Protein AF-A0A351Z6P6-F1 (afdb_monomer_lite)

Sequence (197 aa):
MKNNTDILNDRIKSFNNHVGPRVGDYLYIPQTDERIPQYTRFTHHWGDRIQTGGTQNHGGYYLDRNGFFSYSGGLDSGIATADLIDTGETRPGSLWFFDGNVAGAGRGVHFMADMRVYTVREGADLNGLWHITCPYHLVATKEEVGCGYWFTVTERGVSHIAFRTKEELLSWLKSKRLELAQDVTKGEFCSQHLMYA

pLDDT: mean 78.17, std 16.42, range [40.84, 96.44]

Secondary structure (DSSP, 8-state):
---HHHHHHHHHHHHHT--S--TT-EEE---S-TTS-SEEEEEEE-SSEEEEE-TTS-EEEEE-TTS-EEEEE-EEEEEEGGGEEEEEEEEEEEEEEEGGG---TT-EEEEEEEEEEEEEPTT---TT-TT---SEEEEEE---SSS--EEEEEETTTEEEEESSHHHHHHHHHHTTEEESS---TTS-EEEEEEE-

Structure (mmCIF, N/CA/C/O backbone):
data_AF-A0A351Z6P6-F1
#
_entry.id   AF-A0A351Z6P6-F1
#
loop_
_atom_site.group_PDB
_atom_site.id
_atom_site.type_symbol
_atom_site.label_atom_id
_atom_site.label_alt_id
_atom_site.label_comp_id
_atom_site.label_asym_id
_atom_site.label_entity_id
_atom_site.label_seq_id
_atom_site.pdbx_PDB_ins_code
_atom_site.Cartn_x
_atom_site.Cartn_y
_atom_site.Cartn_z
_atom_site.occupancy
_atom_site.B_iso_or_equiv
_atom_site.aut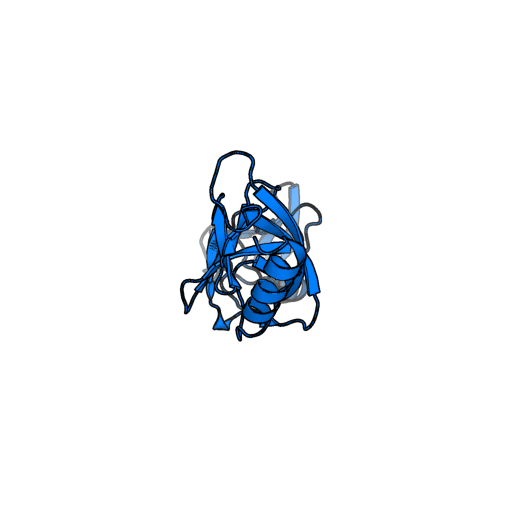h_seq_id
_atom_site.auth_comp_id
_atom_site.auth_asym_id
_atom_site.auth_atom_id
_atom_site.pdbx_PDB_model_num
ATOM 1 N N . MET A 1 1 ? 21.349 -0.626 -30.552 1.00 65.56 1 MET A N 1
ATOM 2 C CA . MET A 1 1 ? 20.911 -0.438 -29.151 1.00 65.56 1 MET A CA 1
ATOM 3 C C . MET A 1 1 ? 19.393 -0.379 -29.181 1.00 65.56 1 MET A C 1
ATOM 5 O O . MET A 1 1 ? 18.869 0.304 -30.053 1.00 65.56 1 MET A O 1
ATOM 9 N N . LYS A 1 2 ? 18.694 -1.169 -28.361 1.00 78.69 2 LYS A N 1
ATOM 10 C CA . LYS A 1 2 ? 17.223 -1.159 -28.344 1.00 78.69 2 LYS A CA 1
ATOM 11 C C . LYS A 1 2 ? 16.760 0.203 -27.808 1.00 78.69 2 LYS A C 1
ATOM 13 O O . LYS A 1 2 ? 17.383 0.706 -26.876 1.00 78.69 2 LYS A O 1
ATOM 18 N N . ASN A 1 3 ? 15.755 0.823 -28.427 1.00 92.38 3 ASN A N 1
ATOM 19 C CA . ASN A 1 3 ? 15.255 2.112 -27.944 1.00 92.38 3 ASN A CA 1
ATOM 20 C C . ASN A 1 3 ? 14.527 1.916 -26.593 1.00 92.38 3 ASN A C 1
ATOM 22 O O . ASN A 1 3 ? 14.095 0.806 -26.268 1.00 92.38 3 ASN A O 1
ATOM 26 N N . ASN A 1 4 ? 14.403 2.975 -25.788 1.00 94.12 4 ASN A N 1
ATOM 27 C CA . ASN A 1 4 ? 13.822 2.859 -24.444 1.00 94.12 4 ASN A CA 1
ATOM 28 C C . ASN A 1 4 ? 12.338 2.465 -24.466 1.00 94.12 4 ASN A C 1
ATOM 30 O O . ASN A 1 4 ? 11.897 1.737 -23.583 1.00 94.12 4 ASN A O 1
ATOM 34 N N . THR A 1 5 ? 11.582 2.875 -25.484 1.00 94.00 5 THR A N 1
ATOM 35 C CA . THR A 1 5 ? 10.169 2.499 -25.640 1.00 94.00 5 THR A CA 1
ATOM 36 C C . THR A 1 5 ? 10.005 0.990 -25.805 1.00 94.00 5 THR A C 1
ATOM 38 O O . THR A 1 5 ? 9.184 0.376 -25.130 1.00 94.00 5 THR A O 1
ATOM 41 N N . ASP A 1 6 ? 10.828 0.359 -26.638 1.00 94.81 6 ASP A N 1
ATOM 42 C CA . ASP A 1 6 ? 10.777 -1.083 -26.847 1.00 94.81 6 ASP A CA 1
ATOM 43 C C . ASP A 1 6 ? 11.268 -1.839 -25.602 1.00 94.81 6 ASP A C 1
ATOM 45 O O . ASP A 1 6 ? 10.770 -2.922 -25.301 1.00 94.81 6 ASP A O 1
ATOM 49 N N . ILE A 1 7 ? 12.248 -1.290 -24.871 1.00 94.38 7 ILE A N 1
ATOM 50 C CA . ILE A 1 7 ? 12.694 -1.846 -23.583 1.00 94.38 7 ILE A CA 1
ATOM 51 C C . ILE A 1 7 ? 11.545 -1.815 -22.569 1.00 94.38 7 ILE A C 1
ATOM 53 O O . ILE A 1 7 ? 11.302 -2.817 -21.895 1.00 94.38 7 ILE A O 1
ATOM 57 N N . LEU A 1 8 ? 10.832 -0.690 -22.468 1.00 94.44 8 LEU A N 1
ATOM 58 C CA . LEU A 1 8 ? 9.674 -0.553 -21.591 1.00 94.44 8 LEU A CA 1
ATOM 59 C C . LEU A 1 8 ? 8.586 -1.565 -21.963 1.00 94.44 8 LEU A C 1
ATOM 61 O O . LEU A 1 8 ? 8.115 -2.286 -21.088 1.00 94.44 8 LEU A O 1
ATOM 65 N N . ASN A 1 9 ? 8.222 -1.649 -23.245 1.00 94.44 9 ASN A N 1
ATOM 66 C CA . ASN A 1 9 ? 7.160 -2.534 -23.722 1.00 94.44 9 ASN A CA 1
ATOM 67 C C . ASN A 1 9 ? 7.437 -4.005 -23.384 1.00 94.44 9 ASN A C 1
ATOM 69 O O . ASN A 1 9 ? 6.559 -4.694 -22.864 1.00 94.44 9 ASN A O 1
ATOM 73 N N . ASP A 1 10 ? 8.664 -4.478 -23.616 1.00 94.56 10 ASP A N 1
ATOM 74 C CA . ASP A 1 10 ? 9.071 -5.839 -23.258 1.00 94.56 10 ASP A CA 1
ATOM 75 C C . ASP A 1 10 ? 8.950 -6.096 -21.751 1.00 94.56 10 ASP A C 1
ATOM 77 O O . ASP A 1 10 ? 8.398 -7.112 -21.318 1.00 94.56 10 ASP A O 1
ATOM 81 N N . ARG A 1 11 ? 9.475 -5.172 -20.938 1.00 95.12 11 ARG A N 1
ATOM 82 C CA . ARG A 1 11 ? 9.544 -5.344 -19.484 1.00 95.12 11 ARG A CA 1
ATOM 83 C C . ARG A 1 11 ? 8.175 -5.228 -18.832 1.00 95.12 11 ARG A C 1
ATOM 85 O O . ARG A 1 11 ? 7.891 -6.012 -17.937 1.00 95.12 11 ARG A O 1
ATOM 92 N N . ILE A 1 12 ? 7.315 -4.321 -19.298 1.00 94.44 12 ILE A N 1
ATOM 93 C CA . ILE A 1 12 ? 5.927 -4.201 -18.830 1.00 94.44 12 ILE A CA 1
ATOM 94 C C . ILE A 1 12 ? 5.111 -5.426 -19.224 1.00 94.44 12 ILE A C 1
ATOM 96 O O . ILE A 1 12 ? 4.337 -5.928 -18.413 1.00 94.44 12 ILE A O 1
ATOM 100 N N . LYS A 1 13 ? 5.316 -5.969 -20.429 1.00 94.81 13 LYS A N 1
ATOM 101 C CA . LYS A 1 13 ? 4.688 -7.234 -20.818 1.00 94.81 13 LYS A CA 1
ATOM 102 C C . LYS A 1 13 ? 5.089 -8.365 -19.869 1.00 94.81 13 LYS A C 1
ATOM 104 O O . LYS A 1 13 ? 4.226 -9.124 -19.445 1.00 94.81 13 LYS A O 1
ATOM 109 N N . SER A 1 14 ? 6.373 -8.460 -19.519 1.00 93.50 14 SER A N 1
ATOM 110 C CA . SER A 1 14 ? 6.847 -9.445 -18.539 1.00 93.50 14 SER A CA 1
ATOM 111 C C . SER A 1 14 ? 6.256 -9.187 -17.150 1.00 93.50 14 SER A C 1
ATOM 113 O O . SER A 1 14 ? 5.672 -10.091 -16.559 1.00 93.50 14 SER A O 1
ATOM 115 N N . PHE A 1 15 ? 6.296 -7.932 -16.689 1.00 92.62 15 PHE A N 1
ATOM 116 C CA . PHE A 1 15 ? 5.722 -7.498 -15.416 1.00 92.62 15 PHE A CA 1
ATOM 117 C C . PHE A 1 15 ? 4.255 -7.931 -15.287 1.00 92.62 15 PHE A C 1
ATOM 119 O O . PHE A 1 15 ? 3.866 -8.560 -14.302 1.00 92.62 15 PHE A O 1
ATOM 126 N N . ASN A 1 16 ? 3.453 -7.675 -16.322 1.00 92.12 16 ASN A N 1
ATOM 127 C CA . ASN A 1 16 ? 2.021 -7.961 -16.352 1.00 92.12 16 ASN A CA 1
ATOM 128 C C . ASN A 1 16 ? 1.666 -9.455 -16.346 1.00 92.12 16 ASN A C 1
ATOM 130 O O . ASN A 1 16 ? 0.544 -9.790 -15.982 1.00 92.12 16 ASN A O 1
ATOM 134 N N . ASN A 1 17 ? 2.603 -10.347 -16.678 1.00 92.62 17 ASN A N 1
ATOM 135 C CA . ASN A 1 17 ? 2.378 -11.795 -16.635 1.00 92.62 17 ASN A CA 1
ATOM 136 C C . ASN A 1 17 ? 2.512 -12.395 -15.225 1.00 92.62 17 ASN A C 1
ATOM 138 O O . ASN A 1 17 ? 2.162 -13.557 -15.020 1.00 92.62 17 ASN A O 1
ATOM 142 N N . HIS A 1 18 ? 3.033 -11.644 -14.252 1.00 89.31 18 HIS A N 1
ATOM 143 C CA . HIS A 1 18 ? 3.156 -12.127 -12.878 1.00 89.31 18 HIS A CA 1
ATOM 144 C C . HIS A 1 18 ? 1.800 -12.114 -12.155 1.00 89.31 18 HIS A C 1
ATOM 146 O O . HIS A 1 18 ? 1.116 -11.091 -12.079 1.00 89.31 18 HIS A O 1
ATOM 152 N N . VAL A 1 19 ? 1.441 -13.267 -11.591 1.00 91.88 19 VAL A N 1
ATOM 153 C CA . VAL A 1 19 ? 0.204 -13.484 -10.828 1.00 91.88 19 VAL A CA 1
ATOM 154 C C . VAL A 1 19 ? 0.383 -13.025 -9.379 1.00 91.88 19 VAL A C 1
ATOM 156 O O . VAL A 1 19 ? 1.469 -13.165 -8.821 1.00 91.88 19 VAL A O 1
ATOM 159 N N . GLY A 1 20 ? -0.692 -12.518 -8.767 1.00 93.94 20 GLY A N 1
ATOM 160 C CA . GLY A 1 20 ? -0.688 -12.048 -7.377 1.00 93.94 20 GLY A CA 1
ATOM 161 C C . GLY A 1 20 ? -0.001 -10.690 -7.205 1.00 93.94 20 GLY A C 1
ATOM 162 O O . GLY A 1 20 ? 0.470 -10.137 -8.197 1.00 93.94 20 GLY A O 1
ATOM 163 N N . PRO A 1 21 ? 0.045 -10.132 -5.984 1.00 95.31 21 PRO A N 1
ATOM 164 C CA . PRO A 1 21 ? 0.613 -8.811 -5.704 1.00 95.31 21 PRO A CA 1
ATOM 165 C C . PRO A 1 21 ? 2.108 -8.745 -6.041 1.00 95.31 21 PRO A C 1
ATOM 167 O O . PRO A 1 21 ? 2.838 -9.718 -5.869 1.00 95.31 21 PRO A O 1
ATOM 170 N N . ARG A 1 22 ? 2.595 -7.596 -6.525 1.00 94.81 22 ARG A N 1
ATOM 171 C CA . ARG A 1 22 ? 4.003 -7.424 -6.930 1.00 94.81 22 ARG A CA 1
ATOM 172 C C . ARG A 1 22 ? 4.581 -6.128 -6.396 1.00 94.81 22 ARG A C 1
ATOM 174 O O . ARG A 1 22 ? 3.871 -5.142 -6.225 1.00 94.81 22 ARG A O 1
ATOM 181 N N . VAL A 1 23 ? 5.903 -6.096 -6.251 1.00 94.88 23 VAL A N 1
ATOM 182 C CA . VAL A 1 23 ? 6.636 -4.847 -6.009 1.00 94.88 23 VAL A CA 1
ATOM 183 C C . VAL A 1 23 ? 6.260 -3.818 -7.081 1.00 94.88 23 VAL A C 1
ATOM 185 O O . VAL A 1 23 ? 6.271 -4.120 -8.273 1.00 94.88 23 VAL A O 1
ATOM 188 N N . GLY A 1 24 ? 5.917 -2.608 -6.644 1.00 92.31 24 GLY A N 1
ATOM 189 C CA . GLY A 1 24 ? 5.435 -1.523 -7.490 1.00 92.31 24 GLY A CA 1
ATOM 190 C C . GLY A 1 24 ? 3.912 -1.372 -7.535 1.00 92.31 24 GLY A C 1
ATOM 191 O O . GLY A 1 24 ? 3.468 -0.245 -7.773 1.00 92.31 24 GLY A O 1
ATOM 192 N N . ASP A 1 25 ? 3.128 -2.424 -7.261 1.00 95.06 25 ASP A N 1
ATOM 193 C CA . ASP A 1 25 ? 1.671 -2.304 -7.104 1.00 95.06 25 ASP A CA 1
ATOM 194 C C . ASP A 1 25 ? 1.329 -1.447 -5.863 1.00 95.06 25 ASP A C 1
ATOM 196 O O . ASP A 1 25 ? 2.158 -1.242 -4.968 1.00 95.06 25 ASP A O 1
ATOM 200 N N . TYR A 1 26 ? 0.124 -0.884 -5.840 1.00 92.81 26 TYR A N 1
ATOM 201 C CA . TYR A 1 26 ? -0.364 -0.035 -4.758 1.00 92.81 26 TYR A CA 1
ATOM 202 C C . TYR A 1 26 ? -1.114 -0.845 -3.707 1.00 92.81 26 TYR A C 1
ATOM 204 O O . TYR A 1 26 ? -1.850 -1.773 -4.031 1.00 92.81 26 TYR A O 1
ATOM 212 N N . LEU A 1 27 ? -1.005 -0.403 -2.460 1.00 90.19 27 LEU A N 1
ATOM 213 C CA . LEU A 1 27 ? -1.889 -0.786 -1.376 1.00 90.19 27 LEU A CA 1
ATOM 214 C C . LEU A 1 27 ? -2.753 0.412 -0.988 1.00 90.19 27 LEU A C 1
ATOM 216 O O . LEU A 1 27 ? -2.238 1.414 -0.489 1.00 90.19 27 LEU A O 1
ATOM 220 N N . TYR A 1 28 ? -4.056 0.289 -1.199 1.00 87.06 28 TYR A N 1
ATOM 221 C CA . TYR A 1 28 ? -5.072 1.148 -0.619 1.00 87.06 28 TYR A CA 1
ATOM 222 C C . TYR A 1 28 ? -5.377 0.690 0.804 1.00 87.06 28 TYR A C 1
ATOM 224 O O . TYR A 1 28 ? -5.873 -0.419 1.027 1.00 87.06 28 TYR A O 1
ATOM 232 N N . ILE A 1 29 ? -5.111 1.575 1.758 1.00 76.00 29 ILE A N 1
ATOM 233 C CA . ILE A 1 29 ? -5.488 1.391 3.155 1.00 76.00 29 ILE A CA 1
ATOM 234 C C . ILE A 1 29 ? -6.709 2.288 3.384 1.00 76.00 29 ILE A C 1
ATOM 236 O O . ILE A 1 29 ? -6.566 3.513 3.302 1.00 76.00 29 ILE A O 1
ATOM 240 N N . PRO A 1 30 ? -7.903 1.724 3.643 1.00 64.69 30 PRO A N 1
ATOM 241 C CA . PRO A 1 30 ? -9.081 2.515 3.972 1.00 64.69 30 PRO A CA 1
ATOM 242 C C . PRO A 1 30 ? -8.782 3.416 5.177 1.00 64.69 30 PRO A C 1
ATOM 244 O O . PRO A 1 30 ? -8.403 2.933 6.239 1.00 64.69 30 PRO A O 1
ATOM 247 N N . GLN A 1 31 ? -8.918 4.729 5.005 1.00 63.94 31 GLN A N 1
ATOM 248 C CA . GLN A 1 31 ? -8.619 5.717 6.044 1.00 63.94 31 GLN A CA 1
ATOM 249 C C . GLN A 1 31 ? -9.898 6.351 6.589 1.00 63.94 31 GLN A C 1
ATOM 251 O O . GLN A 1 31 ? -10.854 6.584 5.847 1.00 63.94 31 GLN A O 1
ATOM 256 N N . THR A 1 32 ? -9.857 6.713 7.873 1.00 48.69 32 THR A N 1
ATOM 257 C CA . THR A 1 32 ? -10.725 7.737 8.476 1.00 48.69 32 THR A CA 1
ATOM 258 C C . THR A 1 32 ? -9.972 9.042 8.786 1.00 48.69 32 THR A C 1
ATOM 260 O O . THR A 1 32 ? -10.605 9.985 9.246 1.00 48.69 32 THR A O 1
ATOM 263 N N . ASP A 1 33 ? -8.651 9.121 8.544 1.00 50.16 33 ASP A N 1
ATOM 264 C CA . ASP A 1 33 ? -7.821 10.327 8.725 1.00 50.16 33 ASP A CA 1
ATOM 265 C C . ASP A 1 33 ? -7.216 10.781 7.385 1.00 50.16 33 ASP A C 1
ATOM 267 O O . ASP A 1 33 ? -6.370 10.118 6.786 1.00 50.16 33 ASP A O 1
ATOM 271 N N . GLU A 1 34 ? -7.645 11.950 6.918 1.00 53.16 34 GLU A N 1
ATOM 272 C CA . GLU A 1 34 ? -7.317 12.517 5.602 1.00 53.16 34 GLU A CA 1
ATOM 273 C C . GLU A 1 34 ? -5.825 12.872 5.422 1.00 53.16 34 GLU A C 1
ATOM 275 O O . GLU A 1 34 ? -5.387 13.188 4.316 1.00 53.16 34 GLU A O 1
ATOM 280 N N . ARG A 1 35 ? -5.025 12.837 6.498 1.00 47.56 35 ARG A N 1
ATOM 281 C CA . ARG A 1 35 ? -3.601 13.228 6.493 1.00 47.56 35 ARG A CA 1
ATOM 282 C C . ARG A 1 35 ? -2.641 12.066 6.247 1.00 47.56 35 ARG A C 1
ATOM 284 O O . ARG A 1 35 ? -1.454 12.305 6.018 1.00 47.56 35 ARG A O 1
ATOM 291 N N . ILE A 1 36 ? -3.109 10.823 6.337 1.00 54.19 36 ILE A N 1
ATOM 292 C CA . ILE A 1 36 ? -2.293 9.633 6.079 1.00 54.19 36 ILE A CA 1
ATOM 293 C C . ILE A 1 36 ? -2.443 9.273 4.597 1.00 54.19 36 ILE A C 1
ATOM 295 O O . ILE A 1 36 ? -3.565 9.264 4.089 1.00 54.19 36 ILE A O 1
ATOM 299 N N . PRO A 1 37 ? -1.344 8.992 3.869 1.00 55.16 37 PRO A N 1
ATOM 300 C CA . PRO A 1 37 ? -1.432 8.679 2.454 1.00 55.16 37 PRO A CA 1
ATOM 301 C C . PRO A 1 37 ? -2.380 7.501 2.226 1.00 55.16 37 PRO A C 1
ATOM 303 O O . PRO A 1 37 ? -2.143 6.380 2.665 1.00 55.16 37 PRO A O 1
ATOM 306 N N . GLN A 1 38 ? -3.442 7.802 1.483 1.00 76.88 38 GLN A N 1
ATOM 307 C CA . GLN A 1 38 ? -4.515 6.903 1.069 1.00 76.88 38 GLN A CA 1
ATOM 308 C C . GLN A 1 38 ? -3.995 5.670 0.302 1.00 76.88 38 GLN A C 1
ATOM 310 O O . GLN A 1 38 ? -4.699 4.675 0.154 1.00 76.88 38 GLN A O 1
ATOM 315 N N . TYR A 1 39 ? -2.745 5.735 -0.165 1.00 82.94 39 TYR A N 1
ATOM 316 C CA . TYR A 1 39 ? -2.048 4.662 -0.847 1.00 82.94 39 TYR A CA 1
ATOM 317 C C . TYR A 1 39 ? -0.579 4.617 -0.429 1.00 82.94 39 TYR A C 1
ATOM 319 O O . TYR A 1 39 ? 0.104 5.642 -0.404 1.00 82.94 39 TYR A O 1
ATOM 327 N N . THR A 1 40 ? -0.073 3.414 -0.202 1.00 85.81 40 THR A N 1
ATOM 328 C CA . THR A 1 40 ? 1.363 3.109 -0.207 1.00 85.81 40 THR A CA 1
ATOM 329 C C . THR A 1 40 ? 1.660 2.169 -1.377 1.00 85.81 40 THR A C 1
ATOM 331 O O . THR A 1 40 ? 0.747 1.774 -2.105 1.00 85.81 40 THR A O 1
ATOM 334 N N . ARG A 1 41 ? 2.924 1.841 -1.628 1.00 90.00 41 ARG A N 1
ATOM 335 C CA . ARG A 1 41 ? 3.318 0.910 -2.693 1.00 90.00 41 ARG A CA 1
ATOM 336 C C . ARG A 1 41 ? 4.081 -0.262 -2.105 1.00 90.00 41 ARG A C 1
ATOM 338 O O . ARG A 1 41 ? 4.733 -0.129 -1.072 1.00 90.00 41 ARG A O 1
ATOM 345 N N . PHE A 1 42 ? 4.002 -1.408 -2.765 1.00 93.25 42 PHE A N 1
ATOM 346 C CA . PHE A 1 42 ? 4.774 -2.576 -2.373 1.00 93.25 42 PHE A CA 1
ATOM 347 C C . PHE A 1 42 ? 6.238 -2.408 -2.762 1.00 93.25 42 PHE A C 1
ATOM 349 O O . PHE A 1 42 ? 6.550 -2.126 -3.918 1.00 93.25 42 PHE A O 1
ATOM 356 N N . THR A 1 43 ? 7.136 -2.610 -1.808 1.00 93.06 43 THR A 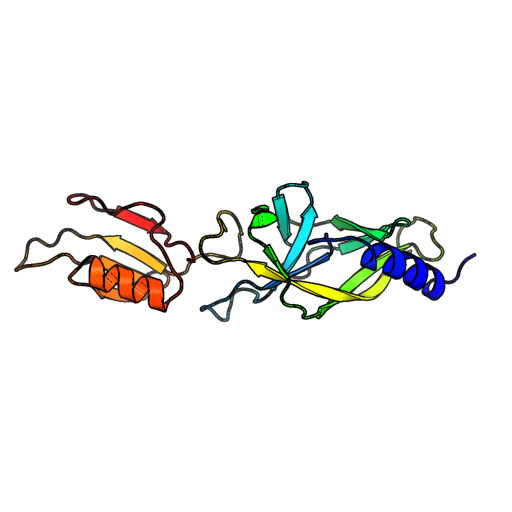N 1
ATOM 357 C CA . THR A 1 43 ? 8.572 -2.328 -1.925 1.00 93.06 43 THR A CA 1
ATOM 358 C C . THR A 1 43 ? 9.417 -3.595 -1.987 1.00 93.06 43 THR A C 1
ATOM 360 O O . THR A 1 43 ? 10.464 -3.600 -2.634 1.00 93.06 43 THR A O 1
ATOM 363 N N . HIS A 1 44 ? 8.962 -4.688 -1.373 1.00 93.44 44 HIS A N 1
ATOM 364 C CA . HIS A 1 44 ? 9.663 -5.969 -1.406 1.00 93.44 44 HIS A CA 1
ATOM 365 C C . HIS A 1 44 ? 8.704 -7.144 -1.204 1.00 93.44 44 HIS A C 1
ATOM 367 O O . HIS A 1 44 ? 7.808 -7.059 -0.372 1.00 93.44 44 HIS A O 1
ATOM 373 N N . HIS A 1 45 ? 8.907 -8.249 -1.922 1.00 94.50 45 HIS A N 1
ATOM 374 C CA . HIS A 1 45 ? 8.057 -9.440 -1.851 1.00 94.50 45 HIS A CA 1
ATOM 375 C C . HIS A 1 45 ? 8.841 -10.631 -1.283 1.00 94.50 45 HIS A C 1
ATOM 377 O O . HIS A 1 45 ? 9.749 -11.134 -1.937 1.00 94.50 45 HIS A O 1
ATOM 383 N N . TRP A 1 46 ? 8.462 -11.110 -0.095 1.00 92.94 46 TRP A N 1
ATOM 384 C CA . TRP A 1 46 ? 9.095 -12.240 0.607 1.00 92.94 46 TRP A CA 1
ATOM 385 C C . TRP A 1 46 ? 8.490 -13.604 0.254 1.00 92.94 46 TRP A C 1
ATOM 387 O O . TRP A 1 46 ? 9.067 -14.639 0.567 1.00 92.94 46 TRP A O 1
ATOM 397 N N . GLY A 1 47 ? 7.343 -13.615 -0.426 1.00 92.88 47 GLY A N 1
ATOM 398 C CA . GLY A 1 47 ? 6.631 -14.830 -0.826 1.00 92.88 47 GLY A CA 1
ATOM 399 C C . GLY A 1 47 ? 5.297 -14.909 -0.105 1.00 92.88 47 GLY A C 1
ATOM 400 O O . GLY A 1 47 ? 4.254 -14.696 -0.709 1.00 92.88 47 GLY A O 1
ATOM 401 N N . ASP A 1 48 ? 5.344 -15.144 1.200 1.00 93.69 48 ASP A N 1
ATOM 402 C CA . ASP A 1 48 ? 4.181 -15.158 2.088 1.00 93.69 48 ASP A CA 1
ATOM 403 C C . ASP A 1 48 ? 3.818 -13.760 2.606 1.00 93.69 48 ASP A C 1
ATOM 405 O O . ASP A 1 48 ? 2.650 -13.491 2.883 1.00 93.69 48 ASP A O 1
ATOM 409 N N . ARG A 1 49 ? 4.792 -12.847 2.676 1.00 93.06 49 ARG A N 1
ATOM 410 C CA . ARG A 1 49 ? 4.604 -11.444 3.062 1.00 93.06 49 ARG A CA 1
ATOM 411 C C . ARG A 1 49 ? 5.107 -10.483 1.991 1.00 93.06 49 ARG A C 1
ATOM 413 O O . ARG A 1 49 ? 6.016 -10.798 1.223 1.00 93.06 49 ARG A O 1
ATOM 420 N N . ILE A 1 50 ? 4.560 -9.275 1.972 1.00 93.94 50 ILE A N 1
ATOM 421 C CA . ILE A 1 50 ? 4.998 -8.196 1.087 1.00 93.94 50 ILE A CA 1
ATOM 422 C C . ILE A 1 50 ? 5.108 -6.889 1.870 1.00 93.94 50 ILE A C 1
ATOM 424 O O . ILE A 1 50 ? 4.187 -6.482 2.573 1.00 93.94 50 ILE A O 1
ATOM 428 N N . GLN A 1 51 ? 6.278 -6.263 1.801 1.00 92.00 51 GLN A N 1
ATOM 429 C CA . GLN A 1 51 ? 6.547 -4.982 2.440 1.00 92.00 51 GLN A CA 1
ATOM 430 C C . GLN A 1 51 ? 5.924 -3.855 1.648 1.00 92.00 51 GLN A C 1
ATOM 432 O O . GLN A 1 51 ? 5.929 -3.863 0.414 1.00 92.00 51 GLN A O 1
ATOM 437 N N . THR A 1 52 ? 5.437 -2.864 2.379 1.00 87.62 52 THR A N 1
ATOM 438 C CA . THR A 1 52 ? 5.085 -1.570 1.818 1.00 87.62 52 THR A CA 1
ATOM 439 C C . THR A 1 52 ? 6.178 -0.553 2.106 1.00 87.62 52 THR A C 1
ATOM 441 O O . THR A 1 52 ? 7.170 -0.823 2.788 1.00 87.62 52 THR A O 1
ATOM 444 N N . GLY A 1 53 ? 6.030 0.628 1.533 1.00 76.12 53 GLY A N 1
ATOM 445 C CA . GLY A 1 53 ? 6.905 1.759 1.783 1.00 76.12 53 GLY A CA 1
ATOM 446 C C . GLY 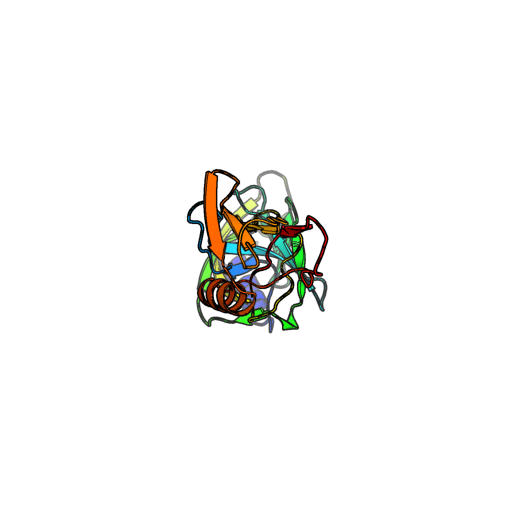A 1 53 ? 6.917 2.704 0.590 1.00 76.12 53 GLY A C 1
ATOM 447 O O . GLY A 1 53 ? 6.212 2.521 -0.404 1.00 76.12 53 GLY A O 1
ATOM 448 N N . GLY A 1 54 ? 7.728 3.752 0.683 1.00 64.31 54 GLY A N 1
ATOM 449 C CA . GLY A 1 54 ? 7.820 4.768 -0.372 1.00 64.31 54 GLY A CA 1
ATOM 450 C C . GLY A 1 54 ? 6.734 5.833 -0.331 1.00 64.31 54 GLY A C 1
ATOM 451 O O . GLY A 1 54 ? 6.515 6.552 -1.308 1.00 64.31 54 GLY A O 1
ATOM 452 N N . THR A 1 55 ? 6.092 5.986 0.817 1.00 57.62 55 THR A N 1
ATOM 453 C CA . THR A 1 55 ? 5.423 7.222 1.204 1.00 57.62 55 THR A CA 1
ATOM 454 C C . THR A 1 55 ? 6.442 8.376 1.189 1.00 57.62 55 THR A C 1
ATOM 456 O O . THR A 1 55 ? 7.559 8.248 1.681 1.00 57.62 55 THR A O 1
ATOM 459 N N . GLN A 1 56 ? 6.054 9.507 0.587 1.00 52.22 56 GLN A N 1
ATOM 460 C CA . GLN A 1 56 ? 6.833 10.757 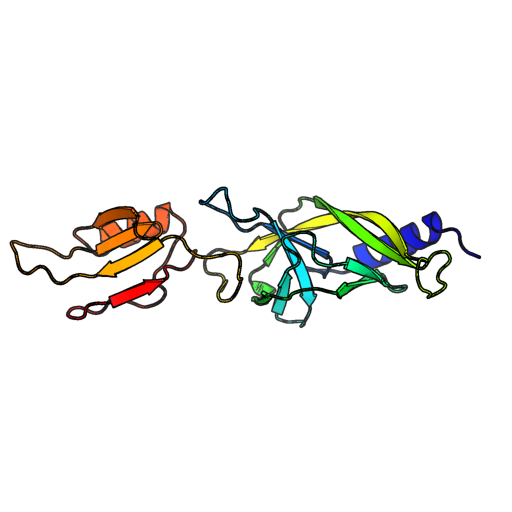0.450 1.00 52.22 56 GLN A CA 1
ATOM 461 C C . GLN A 1 56 ? 7.923 10.833 -0.643 1.00 52.22 56 GLN A C 1
ATOM 463 O O . GLN A 1 56 ? 8.923 11.512 -0.448 1.00 52.22 56 GLN A O 1
ATOM 468 N N . ASN A 1 57 ? 7.760 10.223 -1.825 1.00 54.75 57 ASN A N 1
ATOM 469 C CA . ASN A 1 57 ? 8.722 10.387 -2.944 1.00 54.75 57 ASN A CA 1
ATOM 470 C C . ASN A 1 57 ? 10.183 10.004 -2.595 1.00 54.75 57 ASN A C 1
ATOM 472 O O . ASN A 1 57 ? 11.112 10.326 -3.336 1.00 54.75 57 ASN A O 1
ATOM 476 N N . HIS A 1 58 ? 10.404 9.316 -1.474 1.00 61.69 58 HIS A N 1
ATOM 477 C CA . HIS A 1 58 ? 11.722 8.945 -0.974 1.00 61.69 58 HIS A CA 1
ATOM 478 C C . HIS A 1 58 ? 12.069 7.536 -1.434 1.00 61.69 58 HIS A C 1
ATOM 480 O O . HIS A 1 58 ? 12.121 6.593 -0.647 1.00 61.69 58 HIS A O 1
ATOM 486 N N . GLY A 1 59 ? 12.284 7.398 -2.738 1.00 77.00 59 GLY A N 1
ATOM 487 C CA . GLY A 1 59 ? 12.763 6.156 -3.314 1.00 77.00 59 GLY A CA 1
ATOM 488 C C . GLY A 1 59 ? 12.496 6.017 -4.801 1.00 77.00 59 GLY A C 1
ATOM 489 O O . GLY A 1 59 ? 11.843 6.852 -5.424 1.00 77.00 59 GLY A O 1
ATOM 490 N N . GLY A 1 60 ? 13.026 4.944 -5.377 1.00 88.44 60 GLY A N 1
ATOM 491 C CA . GLY A 1 60 ? 12.921 4.660 -6.802 1.00 88.44 60 GLY A CA 1
ATOM 492 C C . GLY A 1 60 ? 12.553 3.209 -7.062 1.00 88.44 60 GLY A C 1
ATOM 493 O O . GLY A 1 60 ? 13.063 2.303 -6.409 1.00 88.44 60 GLY A O 1
ATOM 494 N N . TYR A 1 61 ? 11.691 3.008 -8.052 1.00 93.69 61 TYR A N 1
ATOM 495 C CA . TYR A 1 61 ? 11.228 1.704 -8.511 1.00 93.69 61 TYR A CA 1
ATOM 496 C C . TYR 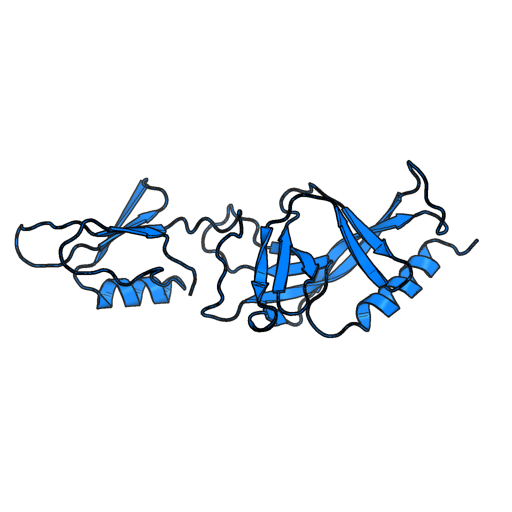A 1 61 ? 11.973 1.331 -9.793 1.00 93.69 61 TYR A C 1
ATOM 498 O O . TYR A 1 61 ? 11.580 1.740 -10.885 1.00 93.69 61 TYR A O 1
ATOM 506 N N . TYR A 1 62 ? 13.083 0.607 -9.650 1.00 95.12 62 TYR A N 1
ATOM 507 C CA . TYR A 1 62 ? 13.869 0.125 -10.780 1.00 95.12 62 TYR A CA 1
ATOM 508 C C . TYR A 1 62 ? 13.199 -1.106 -11.389 1.00 95.12 62 TYR A C 1
ATOM 510 O O . TYR A 1 62 ? 13.072 -2.127 -10.718 1.00 95.12 62 TYR A O 1
ATOM 518 N N . LEU A 1 63 ? 12.798 -1.021 -12.654 1.00 95.44 63 LEU A N 1
ATOM 519 C CA . LEU A 1 63 ? 12.278 -2.150 -13.421 1.00 95.44 63 LEU A CA 1
ATOM 520 C C . LEU A 1 63 ? 13.451 -2.871 -14.082 1.00 95.44 63 LEU A C 1
ATOM 522 O O . LEU A 1 63 ? 14.187 -2.252 -14.846 1.00 95.44 63 LEU A O 1
ATOM 526 N N . ASP A 1 64 ? 13.639 -4.160 -13.821 1.00 92.81 64 ASP A N 1
ATOM 527 C CA . ASP A 1 64 ? 14.731 -4.954 -14.379 1.00 92.81 64 ASP A CA 1
ATOM 528 C C . ASP A 1 64 ? 14.395 -5.546 -15.763 1.00 92.81 64 ASP A C 1
ATOM 530 O O . ASP A 1 64 ? 13.323 -5.334 -16.329 1.00 92.81 64 ASP A O 1
ATOM 534 N N . ARG A 1 65 ? 15.347 -6.282 -16.349 1.00 91.69 65 ARG A N 1
ATOM 535 C CA . ARG A 1 65 ? 15.192 -6.908 -17.676 1.00 91.69 65 ARG A CA 1
ATOM 536 C C . ARG A 1 65 ? 14.175 -8.055 -17.721 1.00 91.69 65 ARG A C 1
ATOM 538 O O . ARG A 1 65 ? 13.751 -8.423 -18.808 1.00 91.69 65 ARG A O 1
ATOM 545 N N . ASN A 1 66 ? 13.839 -8.625 -16.570 1.00 89.56 66 ASN A N 1
ATOM 546 C CA . ASN A 1 66 ? 12.934 -9.757 -16.419 1.00 89.56 66 ASN A CA 1
ATOM 547 C C . ASN A 1 66 ? 11.506 -9.307 -16.068 1.00 89.56 66 ASN A C 1
ATOM 549 O O . ASN A 1 66 ? 10.613 -10.144 -15.987 1.00 89.56 66 ASN A O 1
ATOM 553 N N . GLY A 1 67 ? 11.270 -8.004 -15.889 1.00 89.12 67 GLY A N 1
ATOM 554 C CA . GLY A 1 67 ? 9.968 -7.473 -15.491 1.00 89.12 67 GLY A CA 1
ATOM 555 C C . GLY A 1 67 ? 9.761 -7.412 -13.978 1.00 89.12 67 GLY A C 1
ATOM 556 O O . GLY A 1 67 ? 8.647 -7.142 -13.545 1.00 89.12 67 GLY A O 1
ATOM 557 N N . PHE A 1 68 ? 10.804 -7.632 -13.174 1.00 91.69 68 PHE A N 1
ATOM 558 C CA . PHE A 1 68 ? 10.736 -7.467 -11.725 1.00 91.69 68 PHE A CA 1
ATOM 559 C C . PHE A 1 68 ? 11.136 -6.059 -11.313 1.00 91.69 68 PHE A C 1
ATOM 561 O O . PHE A 1 68 ? 11.963 -5.403 -11.946 1.00 91.69 68 PHE A O 1
ATOM 568 N N . PHE A 1 69 ? 10.565 -5.612 -10.202 1.00 91.81 69 PHE A N 1
ATOM 569 C CA . PHE A 1 69 ? 10.915 -4.345 -9.592 1.00 91.81 69 PHE A CA 1
ATOM 570 C C . PHE A 1 69 ? 11.877 -4.539 -8.425 1.00 91.81 69 PHE A C 1
ATOM 572 O O . PHE A 1 69 ? 11.678 -5.404 -7.575 1.00 91.81 69 PHE A O 1
ATOM 579 N N . SER A 1 70 ? 12.875 -3.665 -8.354 1.00 90.94 70 SER A N 1
ATOM 580 C CA . SER A 1 70 ? 13.681 -3.433 -7.163 1.00 90.94 70 SER A CA 1
ATOM 581 C C . SER A 1 70 ? 13.390 -2.033 -6.651 1.00 90.94 70 SER A C 1
ATOM 583 O O . SER A 1 70 ? 13.496 -1.056 -7.395 1.00 90.94 70 SER A O 1
ATOM 585 N N . TYR A 1 71 ? 13.047 -1.925 -5.374 1.00 92.06 71 TYR A N 1
ATOM 586 C CA . TYR A 1 71 ? 12.839 -0.643 -4.722 1.00 92.06 71 TYR A CA 1
ATOM 587 C C . TYR A 1 71 ? 14.085 -0.221 -3.936 1.00 92.06 71 TYR A C 1
ATOM 589 O O . TYR A 1 71 ? 14.767 -1.045 -3.330 1.00 92.06 71 TYR A O 1
ATOM 597 N N . SER A 1 72 ? 14.388 1.073 -3.941 1.00 85.12 72 SER A N 1
ATOM 598 C CA . SER A 1 72 ? 15.416 1.676 -3.089 1.00 85.12 72 SER A CA 1
ATOM 599 C C . SER A 1 72 ? 14.784 2.792 -2.271 1.00 85.12 72 SER A C 1
ATOM 601 O O . SER A 1 72 ? 14.317 3.760 -2.861 1.00 85.12 72 SER A O 1
ATOM 603 N N . GLY A 1 73 ? 14.770 2.663 -0.944 1.00 84.50 73 GLY A N 1
ATOM 604 C CA . GLY A 1 73 ? 14.187 3.642 -0.024 1.00 84.50 73 GLY A CA 1
ATOM 605 C C . GLY A 1 73 ? 13.826 3.021 1.328 1.00 84.50 73 GLY A C 1
ATOM 606 O O . GLY A 1 73 ? 14.222 1.892 1.618 1.00 84.50 73 GLY A O 1
ATOM 607 N N . GLY A 1 74 ? 13.072 3.759 2.147 1.00 79.00 74 GLY A N 1
ATOM 608 C CA . GLY A 1 74 ? 12.574 3.273 3.441 1.00 79.00 74 GLY A CA 1
ATOM 609 C C . GLY A 1 74 ? 11.532 2.160 3.288 1.00 79.00 74 GLY A C 1
ATOM 610 O O . GLY A 1 74 ? 10.709 2.210 2.370 1.00 79.00 74 GLY A O 1
ATOM 611 N N . LEU A 1 75 ? 11.588 1.167 4.179 1.00 82.94 75 LEU A N 1
ATOM 612 C CA . LEU A 1 75 ? 10.733 -0.021 4.169 1.00 82.94 75 LEU A CA 1
ATOM 613 C C . LEU A 1 75 ? 9.875 -0.071 5.436 1.00 82.94 75 LEU A C 1
ATOM 615 O O . LEU A 1 75 ? 10.399 0.089 6.539 1.00 82.94 75 LEU A O 1
ATOM 619 N N . ASP A 1 76 ? 8.585 -0.350 5.266 1.00 81.69 76 ASP A N 1
ATOM 620 C CA . ASP A 1 76 ? 7.681 -0.701 6.358 1.00 81.69 76 ASP A CA 1
ATOM 621 C C . ASP A 1 76 ? 7.712 -2.216 6.630 1.00 81.69 76 ASP A C 1
ATOM 623 O O . ASP A 1 76 ? 8.386 -3.002 5.947 1.00 81.69 76 ASP A O 1
ATOM 627 N N . SER A 1 77 ? 6.945 -2.644 7.633 1.00 81.94 77 SER A N 1
ATOM 628 C CA . SER A 1 77 ? 6.708 -4.065 7.896 1.00 81.94 77 SER A CA 1
ATOM 629 C C . SER A 1 77 ? 5.940 -4.739 6.751 1.00 81.94 77 SER A C 1
ATOM 631 O O . SER A 1 77 ? 5.215 -4.102 5.988 1.00 81.94 77 SER A O 1
ATOM 633 N N . GLY A 1 78 ? 6.130 -6.052 6.607 1.00 84.94 78 GLY A N 1
ATOM 634 C CA . GLY A 1 78 ? 5.438 -6.843 5.589 1.00 84.94 78 GLY A CA 1
ATOM 635 C C . GLY A 1 78 ? 4.027 -7.230 6.009 1.00 84.94 78 GLY A C 1
ATOM 636 O O . GLY A 1 78 ? 3.850 -7.696 7.129 1.00 84.94 78 GLY A O 1
ATOM 637 N N . ILE A 1 79 ? 3.061 -7.134 5.100 1.00 88.31 79 ILE A N 1
ATOM 638 C CA . ILE A 1 79 ? 1.685 -7.632 5.257 1.00 88.31 79 ILE A CA 1
ATOM 639 C C . ILE A 1 79 ? 1.613 -9.041 4.668 1.00 88.31 79 ILE A C 1
ATOM 641 O O . ILE A 1 79 ? 2.309 -9.330 3.692 1.00 88.31 79 ILE A O 1
ATOM 645 N N . ALA A 1 80 ? 0.796 -9.928 5.234 1.00 91.62 80 ALA A N 1
ATOM 646 C CA . ALA A 1 80 ? 0.585 -11.248 4.650 1.00 91.62 80 ALA A CA 1
ATOM 647 C C . ALA A 1 80 ? -0.071 -11.129 3.264 1.00 91.62 80 ALA A C 1
ATOM 649 O O . ALA A 1 80 ? -1.093 -10.473 3.089 1.00 91.62 80 ALA A O 1
ATOM 650 N N . THR A 1 81 ? 0.499 -11.794 2.263 1.00 94.81 81 THR A N 1
ATOM 651 C CA . THR A 1 81 ? -0.033 -11.797 0.889 1.00 94.81 81 THR A CA 1
ATOM 652 C C . THR A 1 81 ? -1.423 -12.426 0.804 1.00 94.81 81 THR A C 1
ATOM 654 O O . THR A 1 81 ? -2.230 -12.002 -0.016 1.00 94.81 81 THR A O 1
ATOM 657 N N . ALA A 1 82 ? -1.726 -13.381 1.688 1.00 94.44 82 ALA A N 1
ATOM 658 C CA . ALA A 1 82 ? -3.045 -13.997 1.819 1.00 94.44 82 ALA A CA 1
ATOM 659 C C . ALA A 1 82 ? -4.135 -13.021 2.300 1.00 94.44 82 ALA A C 1
ATOM 661 O O . ALA A 1 82 ? -5.319 -13.287 2.108 1.00 94.44 82 ALA A O 1
ATOM 662 N N . ASP A 1 83 ? -3.743 -11.895 2.901 1.00 90.25 83 ASP A N 1
ATOM 663 C CA . ASP A 1 83 ? -4.669 -10.862 3.358 1.00 90.25 83 ASP A CA 1
ATOM 664 C C . ASP A 1 83 ? -4.941 -9.804 2.277 1.00 90.25 83 ASP A C 1
ATOM 666 O O . ASP A 1 83 ? -5.765 -8.915 2.487 1.00 90.25 83 ASP A O 1
ATOM 670 N N . LEU A 1 84 ? -4.272 -9.883 1.121 1.00 93.62 84 LEU A N 1
ATOM 671 C CA . LEU A 1 84 ? -4.412 -8.916 0.038 1.00 93.62 84 LEU A CA 1
ATOM 672 C C . LEU A 1 84 ? -5.537 -9.288 -0.927 1.00 93.62 84 LEU A C 1
ATOM 674 O O . LEU A 1 84 ? -5.627 -10.412 -1.418 1.00 93.62 84 LEU A O 1
ATOM 678 N N . ILE A 1 85 ? -6.353 -8.292 -1.256 1.00 94.38 85 ILE A N 1
ATOM 679 C CA . ILE A 1 85 ? -7.468 -8.388 -2.194 1.00 94.38 85 ILE A CA 1
ATOM 680 C C . ILE A 1 85 ? -7.178 -7.455 -3.368 1.00 94.38 85 ILE A C 1
ATOM 682 O O . ILE A 1 85 ? -7.041 -6.248 -3.177 1.00 94.38 85 ILE A O 1
ATOM 686 N N . ASP A 1 86 ? -7.088 -8.006 -4.578 1.00 95.88 86 ASP A N 1
ATOM 687 C CA . ASP A 1 86 ? -7.013 -7.212 -5.810 1.00 95.88 86 ASP A CA 1
ATOM 688 C C . ASP A 1 86 ? -8.348 -6.480 -6.012 1.00 95.88 86 ASP A C 1
ATOM 690 O O . ASP A 1 86 ? -9.410 -7.109 -6.015 1.00 95.88 86 ASP A O 1
ATOM 694 N N . THR A 1 87 ? -8.314 -5.153 -6.144 1.00 94.62 87 THR A N 1
ATOM 695 C CA . THR A 1 87 ? -9.535 -4.355 -6.325 1.00 94.62 87 THR A CA 1
ATOM 696 C C . THR A 1 87 ? -10.001 -4.320 -7.781 1.00 94.62 87 THR A C 1
ATOM 698 O O . THR A 1 87 ? -11.105 -3.855 -8.058 1.00 94.62 87 THR A O 1
ATOM 701 N N . GLY A 1 88 ? -9.172 -4.788 -8.721 1.00 95.50 88 GLY A N 1
ATOM 702 C CA . GLY A 1 88 ? -9.379 -4.638 -10.161 1.00 95.50 88 GLY A CA 1
ATOM 703 C C . GLY A 1 88 ? -9.065 -3.234 -10.689 1.00 95.50 88 GLY A C 1
ATOM 704 O O . GLY A 1 88 ? -9.132 -3.009 -11.898 1.00 95.50 88 GLY A O 1
ATOM 705 N N . GLU A 1 89 ? -8.708 -2.289 -9.816 1.00 95.56 89 GLU A N 1
ATOM 706 C CA . GLU A 1 89 ? -8.323 -0.935 -10.202 1.00 95.56 89 GLU A CA 1
ATOM 707 C C . GLU A 1 89 ? -6.825 -0.844 -10.508 1.00 95.56 89 GLU A C 1
ATOM 709 O O . GLU A 1 89 ? -5.998 -1.620 -10.016 1.00 95.56 89 GLU A O 1
ATOM 714 N N . THR A 1 90 ? -6.453 0.166 -11.291 1.00 95.69 90 THR A N 1
ATOM 715 C CA . THR A 1 90 ? -5.055 0.514 -11.537 1.00 95.69 90 THR A CA 1
ATOM 716 C C . THR A 1 90 ? -4.795 1.990 -11.275 1.00 95.69 90 THR A C 1
ATOM 718 O O . THR A 1 90 ? -5.683 2.840 -11.365 1.00 95.69 90 THR A O 1
ATOM 721 N N . ARG A 1 91 ? -3.546 2.310 -10.930 1.00 93.56 91 ARG A N 1
ATOM 722 C CA . ARG A 1 91 ? -3.056 3.681 -10.765 1.00 93.56 91 ARG A CA 1
ATOM 723 C C . ARG A 1 91 ? -1.701 3.847 -11.451 1.00 93.56 91 ARG A C 1
ATOM 725 O O . ARG A 1 91 ? -0.865 2.947 -11.342 1.00 93.56 91 ARG A O 1
ATOM 732 N N . PRO A 1 92 ? -1.427 4.997 -12.091 1.00 94.62 92 PRO A N 1
ATOM 733 C CA . PRO A 1 92 ? -0.113 5.264 -12.661 1.00 94.62 92 PRO A CA 1
ATOM 734 C C . PRO A 1 92 ? 0.967 5.286 -11.574 1.00 94.62 92 PRO A C 1
ATOM 736 O O . PRO A 1 92 ? 0.925 6.112 -10.662 1.00 94.62 92 PRO A O 1
ATOM 739 N N . GLY A 1 93 ? 1.960 4.408 -11.691 1.00 91.69 93 GLY A N 1
ATOM 740 C CA . GLY A 1 93 ? 3.139 4.368 -10.834 1.00 91.69 93 GLY A CA 1
ATOM 741 C C . GLY A 1 93 ? 4.403 4.725 -11.605 1.00 91.69 93 GLY A C 1
ATOM 742 O O . GLY A 1 93 ? 4.649 4.205 -12.694 1.00 91.69 93 GLY A O 1
ATOM 743 N N . SER A 1 94 ? 5.231 5.591 -11.017 1.00 92.19 94 SER A N 1
ATOM 744 C CA . SER A 1 94 ? 6.544 5.910 -11.580 1.00 92.19 94 SER A CA 1
ATOM 745 C C . SER A 1 94 ? 7.488 4.717 -11.449 1.00 92.19 94 SER A C 1
ATOM 747 O O . SER A 1 94 ? 7.523 4.049 -10.407 1.00 92.19 94 SER A O 1
ATOM 749 N N . LEU A 1 95 ? 8.250 4.473 -12.509 1.00 93.38 95 LEU A N 1
ATOM 750 C CA . LEU A 1 95 ? 9.303 3.473 -12.603 1.00 93.38 95 LEU A CA 1
ATOM 751 C C . LEU A 1 95 ? 10.483 4.039 -13.382 1.00 93.38 95 LEU A C 1
ATOM 753 O O . LEU A 1 95 ? 10.337 5.013 -14.123 1.00 93.38 95 LEU A O 1
ATOM 757 N N . TRP A 1 96 ? 11.646 3.412 -13.254 1.00 95.06 96 TRP A N 1
ATOM 758 C CA . TRP A 1 96 ? 12.800 3.774 -14.064 1.00 95.06 96 TRP A CA 1
ATOM 759 C C . TRP A 1 96 ? 13.647 2.565 -14.450 1.00 95.06 96 TRP A C 1
ATOM 761 O O . TRP A 1 96 ? 13.611 1.519 -13.805 1.00 95.06 96 TRP A O 1
ATOM 771 N N . PHE A 1 97 ? 14.425 2.714 -15.515 1.00 96.06 97 PHE A N 1
ATOM 772 C CA . PHE A 1 97 ? 15.483 1.780 -15.891 1.00 96.06 97 PHE A CA 1
ATOM 773 C C . PHE A 1 97 ? 16.628 2.520 -16.585 1.00 96.06 97 PHE A C 1
ATOM 775 O O . PHE A 1 97 ? 16.545 3.717 -16.844 1.00 96.06 97 PHE A O 1
ATOM 782 N N . PHE A 1 98 ? 17.723 1.818 -16.870 1.00 95.94 98 PHE A N 1
ATOM 783 C CA . PHE A 1 98 ? 18.879 2.414 -17.531 1.00 95.94 98 PHE A CA 1
ATOM 784 C C . PHE A 1 98 ? 18.672 2.615 -19.036 1.00 95.94 98 PHE A C 1
ATOM 786 O O . PHE A 1 98 ? 18.338 1.666 -19.748 1.00 95.94 98 PHE A O 1
ATOM 793 N N . ASP A 1 99 ? 18.973 3.819 -19.518 1.00 94.94 99 ASP A N 1
ATOM 794 C CA . ASP A 1 99 ? 18.974 4.203 -20.928 1.00 94.94 99 ASP A CA 1
ATOM 795 C C . ASP A 1 99 ? 19.745 3.187 -21.780 1.00 94.94 99 ASP A C 1
ATOM 797 O O . ASP A 1 99 ? 20.925 2.898 -21.529 1.00 94.94 99 ASP A O 1
ATOM 801 N N . GLY A 1 100 ? 19.060 2.615 -22.771 1.00 91.62 100 GLY A N 1
ATOM 802 C CA . GLY A 1 100 ? 19.621 1.619 -23.680 1.00 91.62 100 GLY A CA 1
ATOM 803 C C . GLY A 1 100 ? 20.095 0.328 -23.000 1.00 91.62 100 GLY A C 1
ATOM 804 O O . GLY A 1 100 ? 20.929 -0.374 -23.570 1.00 91.62 100 GLY A O 1
ATOM 805 N N . ASN A 1 101 ? 19.599 0.009 -21.795 1.00 90.31 101 ASN A N 1
ATOM 806 C CA . ASN A 1 101 ? 20.074 -1.078 -20.924 1.00 90.31 101 ASN A CA 1
ATOM 807 C C . ASN A 1 101 ? 21.535 -0.937 -20.456 1.00 90.31 101 ASN A C 1
ATOM 809 O O . ASN A 1 101 ? 22.153 -1.933 -20.076 1.00 90.31 101 ASN A O 1
ATOM 813 N N . VAL A 1 102 ? 22.098 0.274 -20.457 1.00 91.81 102 VAL A N 1
ATOM 814 C CA . VAL A 1 102 ? 23.490 0.514 -20.046 1.00 91.81 102 VAL A CA 1
ATOM 815 C C . VAL A 1 102 ? 23.529 1.174 -18.673 1.00 91.81 102 VAL A C 1
ATOM 817 O O . VAL A 1 102 ? 23.175 2.346 -18.539 1.00 91.81 102 VAL A O 1
ATOM 820 N N . ALA A 1 103 ? 23.990 0.433 -17.662 1.00 92.38 103 ALA A N 1
ATOM 821 C CA . ALA A 1 103 ? 24.152 0.943 -16.304 1.00 92.38 103 ALA A CA 1
ATOM 822 C C . ALA A 1 103 ? 25.146 2.116 -16.245 1.00 92.38 103 ALA A C 1
ATOM 824 O O . ALA A 1 103 ? 26.198 2.086 -16.882 1.00 92.38 103 ALA A O 1
ATOM 825 N N . GLY A 1 104 ? 24.818 3.146 -15.465 1.00 92.62 104 GLY A N 1
ATOM 826 C CA . GLY A 1 104 ? 25.691 4.297 -15.249 1.00 92.62 104 GLY A CA 1
ATOM 827 C C . GLY A 1 104 ? 24.982 5.460 -14.560 1.00 92.62 104 GLY A C 1
ATOM 828 O O . GLY A 1 104 ? 23.759 5.597 -14.639 1.00 92.62 104 GLY A O 1
ATOM 829 N N . ALA A 1 105 ? 25.758 6.305 -13.882 1.00 90.50 105 ALA A N 1
ATOM 830 C CA . ALA A 1 105 ? 25.241 7.515 -13.253 1.00 90.50 105 ALA A CA 1
ATOM 831 C C . ALA A 1 105 ? 24.589 8.435 -14.301 1.00 90.50 105 ALA A C 1
ATOM 833 O O . ALA A 1 105 ? 25.107 8.593 -15.405 1.00 90.50 105 ALA A O 1
ATOM 834 N N . GLY A 1 106 ? 23.433 9.013 -13.967 1.00 91.38 106 GLY A N 1
ATOM 835 C CA . GLY A 1 106 ? 22.692 9.908 -14.865 1.00 91.38 106 GLY A CA 1
ATOM 836 C C . GLY A 1 106 ? 22.011 9.225 -16.057 1.00 91.38 106 GLY A C 1
ATOM 837 O O . GLY A 1 106 ? 21.447 9.912 -16.899 1.00 91.38 106 GLY A O 1
ATOM 838 N N . ARG A 1 107 ? 22.029 7.887 -16.140 1.00 94.62 107 ARG A N 1
ATOM 839 C CA . ARG A 1 107 ? 21.395 7.126 -17.233 1.00 94.62 107 ARG A CA 1
ATOM 840 C C . ARG A 1 107 ? 19.988 6.627 -16.896 1.00 94.62 107 ARG A C 1
ATOM 842 O O . ARG A 1 107 ? 19.471 5.769 -17.600 1.00 94.62 107 ARG A O 1
ATOM 849 N N . GLY A 1 108 ? 19.386 7.089 -15.804 1.00 94.25 108 GLY A N 1
ATOM 850 C CA . GLY A 1 108 ? 18.028 6.699 -15.431 1.00 94.25 108 GLY A CA 1
ATOM 851 C C . GLY A 1 108 ? 17.000 7.326 -16.370 1.00 94.25 108 GLY A C 1
ATOM 852 O O . GLY A 1 108 ? 16.992 8.539 -16.559 1.00 94.25 108 GLY A O 1
ATOM 853 N N . VAL A 1 109 ? 16.129 6.505 -16.947 1.00 94.75 109 VAL A N 1
ATOM 854 C CA . VAL A 1 109 ? 14.988 6.946 -17.752 1.00 94.75 109 VAL A CA 1
ATOM 855 C C . VAL A 1 109 ? 13.720 6.573 -17.011 1.00 94.75 109 VAL A C 1
ATOM 857 O O . VAL A 1 109 ? 13.547 5.417 -16.624 1.00 94.75 109 VAL A O 1
ATOM 860 N N . HIS A 1 110 ? 12.853 7.558 -16.804 1.00 94.81 110 HIS A N 1
ATOM 861 C CA . HIS A 1 110 ? 11.640 7.422 -16.011 1.00 94.81 110 HIS A CA 1
ATOM 862 C C . HIS A 1 110 ? 10.416 7.269 -16.907 1.00 94.81 110 HIS A C 1
ATOM 864 O O . HIS A 1 110 ? 10.278 7.961 -17.914 1.00 94.81 110 HIS A O 1
ATOM 870 N N . PHE A 1 111 ? 9.511 6.388 -16.499 1.00 94.94 111 PHE A N 1
ATOM 871 C CA . PHE A 1 111 ? 8.239 6.141 -17.162 1.00 94.94 111 PHE A CA 1
ATOM 872 C C . PHE A 1 111 ? 7.121 6.035 -16.130 1.00 94.94 111 PHE A C 1
ATOM 874 O O . PHE A 1 111 ? 7.364 5.846 -14.935 1.00 94.94 111 PHE A O 1
ATOM 881 N N . MET A 1 112 ? 5.890 6.138 -16.616 1.00 94.38 112 MET A N 1
ATOM 882 C CA . MET A 1 112 ? 4.693 5.782 -15.866 1.00 94.38 112 MET A CA 1
ATOM 883 C C . MET A 1 112 ? 4.143 4.484 -16.445 1.00 94.38 112 MET A C 1
ATOM 885 O O . MET A 1 112 ? 4.109 4.324 -17.665 1.00 94.38 112 MET A O 1
ATOM 889 N N . ALA A 1 113 ? 3.711 3.574 -15.582 1.00 93.12 113 ALA A N 1
ATOM 890 C CA . ALA A 1 113 ? 2.934 2.411 -15.988 1.00 93.12 113 ALA A CA 1
ATOM 891 C C . ALA A 1 113 ? 1.796 2.168 -15.003 1.00 93.12 113 ALA A C 1
ATOM 893 O O . ALA A 1 113 ? 1.869 2.589 -13.846 1.00 93.12 113 ALA A O 1
ATOM 894 N N . ASP A 1 114 ? 0.762 1.484 -15.471 1.00 95.00 114 ASP A N 1
ATOM 895 C CA . ASP A 1 114 ? -0.376 1.124 -14.642 1.00 95.00 114 ASP A CA 1
ATOM 896 C C . ASP A 1 114 ? 0.024 0.039 -13.644 1.00 95.00 114 ASP A C 1
ATOM 898 O O . ASP A 1 114 ? 0.508 -1.036 -14.002 1.00 95.00 114 ASP A O 1
ATOM 902 N N . MET A 1 115 ? -0.176 0.354 -12.372 1.00 95.25 115 MET A N 1
ATOM 903 C CA . MET A 1 115 ? 0.101 -0.511 -11.238 1.00 95.25 115 MET A CA 1
ATOM 904 C C . MET A 1 115 ? -1.229 -0.933 -10.636 1.00 95.25 115 MET A C 1
ATOM 906 O O . MET A 1 115 ? -2.117 -0.093 -10.475 1.00 95.25 115 MET A O 1
ATOM 910 N N . ARG A 1 116 ? -1.381 -2.212 -10.299 1.00 96.44 116 ARG A N 1
ATOM 911 C CA . ARG A 1 116 ? -2.634 -2.702 -9.711 1.00 96.44 116 ARG A CA 1
ATOM 912 C C . ARG A 1 116 ? -2.815 -2.127 -8.318 1.00 96.44 116 ARG A C 1
ATOM 914 O O . ARG A 1 116 ? -1.835 -1.830 -7.633 1.00 96.44 116 ARG A O 1
ATOM 921 N N . VAL A 1 117 ? -4.063 -1.979 -7.907 1.00 94.56 117 VAL A N 1
ATOM 922 C CA . VAL A 1 117 ? -4.421 -1.567 -6.557 1.00 94.56 117 VAL A CA 1
ATOM 923 C C . VAL A 1 117 ? -4.908 -2.789 -5.795 1.00 94.56 117 VAL A C 1
ATOM 925 O O . VAL A 1 117 ? -5.800 -3.511 -6.226 1.00 94.56 117 VAL A O 1
ATOM 928 N N . TYR A 1 118 ? -4.301 -3.006 -4.641 1.00 94.50 118 TYR A N 1
ATOM 929 C CA . TYR A 1 118 ? -4.737 -3.984 -3.666 1.00 94.50 118 TYR A CA 1
ATOM 930 C C . TYR A 1 118 ? -5.322 -3.260 -2.467 1.00 94.50 118 TYR A C 1
ATOM 932 O O . TYR A 1 118 ? -4.918 -2.148 -2.136 1.00 94.50 118 TYR A O 1
ATOM 940 N N . THR A 1 119 ? -6.243 -3.912 -1.783 1.00 90.44 119 THR A N 1
ATOM 941 C CA . THR A 1 119 ? -6.627 -3.561 -0.422 1.00 90.44 119 THR A CA 1
ATOM 942 C C . THR A 1 119 ? -6.399 -4.759 0.488 1.00 90.44 119 THR A C 1
ATOM 944 O O . THR A 1 119 ? -5.942 -5.811 0.040 1.00 90.44 119 THR A O 1
ATOM 947 N N . VAL A 1 120 ? -6.669 -4.593 1.773 1.00 86.25 120 VAL A N 1
ATOM 948 C CA . VAL A 1 120 ? -6.551 -5.662 2.762 1.00 86.25 120 VAL A CA 1
ATOM 949 C C . VAL A 1 120 ? -7.934 -6.188 3.110 1.00 86.25 120 VAL A C 1
ATOM 951 O O . VAL A 1 120 ? -8.908 -5.431 3.122 1.00 86.25 120 VAL A O 1
ATOM 954 N N . ARG A 1 121 ? -8.032 -7.490 3.372 1.00 82.75 121 ARG A N 1
ATOM 955 C CA . ARG A 1 121 ? -9.244 -8.071 3.949 1.00 82.75 121 ARG A CA 1
ATOM 956 C C . ARG A 1 121 ? -9.477 -7.531 5.359 1.00 82.75 121 ARG A C 1
ATOM 958 O O . ARG A 1 121 ? -8.543 -7.108 6.036 1.00 82.75 121 ARG A O 1
ATOM 965 N N . GLU A 1 122 ? -10.717 -7.648 5.809 1.00 72.31 122 GLU A N 1
ATOM 966 C CA . GLU A 1 122 ? -11.074 -7.431 7.211 1.00 72.31 122 GLU A CA 1
ATOM 967 C C . GLU A 1 122 ? -10.300 -8.434 8.109 1.00 72.31 122 GLU A C 1
ATOM 969 O O . GLU A 1 122 ? -10.202 -9.631 7.795 1.00 72.31 122 GLU A O 1
ATOM 974 N N . GLY A 1 123 ? -9.700 -7.939 9.189 1.00 68.62 123 GLY A N 1
ATOM 975 C CA . GLY A 1 123 ? -8.902 -8.626 10.199 1.00 68.62 123 GLY A CA 1
ATOM 976 C C . GLY A 1 123 ? -7.444 -8.853 9.800 1.00 68.62 123 GLY A C 1
ATOM 977 O O . GLY A 1 123 ? -6.815 -9.779 10.314 1.00 68.62 123 GLY A O 1
ATOM 978 N N . ALA A 1 124 ? -6.925 -8.113 8.816 1.00 78.19 124 ALA A N 1
ATOM 979 C CA . ALA A 1 124 ? -5.527 -8.210 8.404 1.00 78.19 124 ALA A CA 1
ATOM 980 C C . ALA A 1 124 ? -4.591 -7.555 9.434 1.00 78.19 124 ALA A C 1
ATOM 982 O O . ALA A 1 124 ? -4.855 -6.457 9.919 1.00 78.19 124 ALA A O 1
ATOM 983 N N . ASP A 1 125 ? -3.453 -8.191 9.720 1.00 74.75 125 ASP A N 1
ATOM 984 C CA . ASP A 1 125 ? -2.436 -7.602 10.595 1.00 74.75 125 ASP A CA 1
ATOM 985 C C . ASP A 1 125 ? -1.665 -6.499 9.856 1.00 74.75 125 ASP A C 1
ATOM 987 O O . ASP A 1 125 ? -0.856 -6.763 8.962 1.00 74.75 125 ASP A O 1
ATOM 991 N N . LEU A 1 126 ? -1.925 -5.249 10.241 1.00 75.75 126 LEU A N 1
ATOM 992 C CA . LEU A 1 126 ? -1.281 -4.056 9.687 1.00 75.75 126 LEU A CA 1
ATOM 993 C C . LEU A 1 126 ? -0.251 -3.435 10.641 1.00 75.75 126 LEU A C 1
ATOM 995 O O . LEU A 1 126 ? 0.187 -2.298 10.429 1.00 75.75 126 LEU A O 1
ATOM 999 N N . ASN A 1 127 ? 0.127 -4.144 11.708 1.00 66.69 127 ASN A N 1
ATOM 1000 C CA . ASN A 1 127 ? 1.087 -3.628 12.675 1.00 66.69 127 ASN A CA 1
ATOM 1001 C C . ASN A 1 127 ? 2.445 -3.345 12.013 1.00 66.69 127 ASN A C 1
ATOM 1003 O O . ASN A 1 127 ? 2.959 -4.116 11.202 1.00 66.69 127 ASN A O 1
ATOM 1007 N N . GLY A 1 128 ? 3.050 -2.212 12.375 1.00 63.09 128 GLY A N 1
ATOM 1008 C CA . GLY A 1 128 ? 4.362 -1.814 11.859 1.00 63.09 128 GLY A CA 1
ATOM 1009 C C . GLY A 1 128 ? 4.344 -1.153 10.476 1.00 63.09 128 GLY A C 1
ATOM 1010 O O . GLY A 1 128 ? 5.415 -0.925 9.905 1.00 63.09 128 GLY A O 1
ATOM 1011 N N . LEU A 1 129 ? 3.164 -0.812 9.947 1.00 72.44 129 LEU A N 1
ATOM 1012 C CA . LEU A 1 129 ? 3.032 0.187 8.891 1.00 72.44 129 LEU A CA 1
ATOM 1013 C C . LEU A 1 129 ? 3.168 1.575 9.520 1.00 72.44 129 LEU A C 1
ATOM 1015 O O . LEU A 1 129 ? 2.246 2.054 10.178 1.00 72.44 129 LEU A O 1
ATOM 1019 N N . TRP A 1 130 ? 4.317 2.231 9.321 1.00 58.28 130 TRP A N 1
ATOM 1020 C CA . TRP A 1 130 ? 4.673 3.497 9.984 1.00 58.28 130 TRP A CA 1
ATOM 1021 C C . TRP A 1 130 ? 3.641 4.613 9.785 1.00 58.28 130 TRP A C 1
ATOM 1023 O O . TRP A 1 130 ? 3.545 5.538 10.591 1.00 58.28 130 TRP A O 1
ATOM 1033 N N . HIS A 1 131 ? 2.851 4.519 8.716 1.00 56.69 131 HIS A N 1
ATOM 1034 C CA . HIS A 1 131 ? 1.839 5.503 8.362 1.00 56.69 131 HIS A CA 1
ATOM 1035 C C . HIS A 1 131 ? 0.447 5.194 8.909 1.00 56.69 131 HIS A C 1
ATOM 1037 O O . HIS A 1 131 ? -0.367 6.107 8.973 1.00 56.69 131 HIS A O 1
ATOM 1043 N N . ILE A 1 132 ? 0.175 3.976 9.381 1.00 55.16 132 ILE A N 1
ATOM 1044 C CA . ILE A 1 132 ? -1.068 3.665 10.090 1.00 55.16 132 ILE A CA 1
ATOM 1045 C C . ILE A 1 132 ? -0.826 3.880 11.582 1.00 55.16 132 ILE A C 1
ATOM 1047 O O . ILE A 1 132 ? -0.738 2.948 12.375 1.00 55.16 132 ILE A O 1
ATOM 1051 N N . THR A 1 133 ? -0.724 5.142 11.992 1.00 51.12 133 THR A N 1
ATOM 1052 C CA . THR A 1 133 ? -1.045 5.437 13.389 1.00 51.12 133 THR A CA 1
ATOM 1053 C C . THR A 1 133 ? -2.559 5.393 13.478 1.00 51.12 133 THR A C 1
ATOM 1055 O O . THR A 1 133 ? -3.233 6.269 12.942 1.00 51.12 133 THR A O 1
ATOM 1058 N N . CYS A 1 134 ? -3.113 4.342 14.089 1.00 52.41 134 CYS A N 1
ATOM 1059 C CA . CYS A 1 134 ? -4.501 4.396 14.524 1.00 52.41 134 CYS A CA 1
ATOM 1060 C C . CYS A 1 134 ? -4.613 5.631 15.428 1.00 52.41 134 CYS A C 1
ATOM 1062 O O . CYS A 1 134 ? -3.955 5.666 16.473 1.00 52.41 134 CYS A O 1
ATOM 1064 N N . PRO A 1 135 ? -5.355 6.681 15.026 1.00 52.94 135 PRO A N 1
ATOM 1065 C CA . PRO A 1 135 ? -5.387 7.916 15.797 1.00 52.94 135 PRO A CA 1
ATOM 1066 C C . PRO A 1 135 ? -6.147 7.708 17.109 1.00 52.94 135 PRO A C 1
ATOM 1068 O O . PRO A 1 135 ? -6.116 8.581 17.972 1.00 52.94 135 PRO A O 1
ATOM 1071 N N . TYR A 1 136 ? -6.818 6.563 17.251 1.00 55.50 136 TYR A N 1
ATOM 1072 C CA . TYR A 1 136 ? -7.640 6.205 18.382 1.00 55.50 136 TYR A CA 1
ATOM 1073 C C . TYR A 1 136 ? -6.847 5.401 19.414 1.00 55.50 136 TYR A C 1
ATOM 1075 O O . TYR A 1 136 ? -6.383 4.288 19.165 1.00 55.50 136 TYR A O 1
ATOM 1083 N N . HIS A 1 137 ? -6.743 5.968 20.609 1.00 61.50 137 HIS A N 1
ATOM 1084 C CA . HIS A 1 137 ? -6.219 5.296 21.789 1.00 61.50 137 HIS A CA 1
ATOM 1085 C C . HIS A 1 137 ? -7.377 4.953 22.710 1.00 61.50 137 HIS A C 1
ATOM 1087 O O . HIS A 1 137 ? -8.164 5.836 23.054 1.00 61.50 137 HIS A O 1
ATOM 1093 N N . LEU A 1 138 ? -7.463 3.697 23.136 1.00 68.25 138 LEU A N 1
ATOM 1094 C CA . LEU A 1 138 ? -8.402 3.306 24.175 1.00 68.25 138 LEU A CA 1
ATOM 1095 C C . LEU A 1 138 ? -7.739 3.477 25.537 1.00 68.25 138 LEU A C 1
ATOM 1097 O O . LEU A 1 138 ? -6.715 2.853 25.808 1.00 68.25 138 LEU A O 1
ATOM 1101 N N . VAL A 1 139 ? -8.359 4.283 26.390 1.00 64.31 139 VAL A N 1
ATOM 1102 C CA . VAL A 1 139 ? -8.064 4.397 27.815 1.00 64.31 139 VAL A CA 1
ATOM 1103 C C . VAL A 1 139 ? -9.270 3.860 28.577 1.00 64.31 139 VAL A C 1
ATOM 1105 O O . VAL A 1 139 ? -10.365 4.418 28.499 1.00 64.31 139 VAL A O 1
ATOM 1108 N N . ALA A 1 140 ? -9.084 2.771 29.315 1.00 62.44 140 ALA A N 1
ATOM 1109 C CA . ALA A 1 140 ? -10.086 2.299 30.265 1.00 62.44 140 ALA A CA 1
ATOM 1110 C C . ALA A 1 140 ? -9.754 2.867 31.650 1.00 62.44 140 ALA A C 1
ATOM 1112 O O . ALA A 1 140 ? -8.701 2.557 32.208 1.00 62.44 140 ALA A O 1
ATOM 1113 N N . THR A 1 141 ? -10.628 3.708 32.205 1.00 57.19 141 THR A N 1
ATOM 1114 C CA . THR A 1 141 ? -10.479 4.215 33.575 1.00 57.19 141 THR A CA 1
ATOM 1115 C C . THR A 1 141 ? -11.450 3.511 34.516 1.00 57.19 141 THR A C 1
ATOM 1117 O O . THR A 1 141 ? -12.596 3.213 34.177 1.00 57.19 141 THR A O 1
ATOM 1120 N N . LYS A 1 142 ? -10.981 3.237 35.737 1.00 54.16 142 LYS A N 1
ATOM 1121 C CA . LYS A 1 142 ? -11.833 2.804 36.844 1.00 54.16 142 LYS A CA 1
ATOM 1122 C C . LYS A 1 142 ? -12.426 4.057 37.489 1.00 54.16 142 LYS A C 1
ATOM 1124 O O . LYS A 1 142 ? -11.783 4.633 38.358 1.00 54.16 142 LYS A O 1
ATOM 1129 N N . GLU A 1 143 ? -13.632 4.471 37.112 1.00 50.69 143 GLU A N 1
ATOM 1130 C CA . GLU A 1 143 ? -14.395 5.390 37.967 1.00 50.69 143 GLU A CA 1
ATOM 1131 C C . GLU A 1 143 ? -15.456 4.623 38.755 1.00 50.69 143 GLU A C 1
ATOM 1133 O O . GLU A 1 143 ? -16.545 4.309 38.281 1.00 50.69 143 GLU A O 1
ATOM 1138 N N . GLU A 1 144 ? -15.116 4.332 40.012 1.00 46.75 144 GLU A N 1
ATOM 1139 C CA . GLU A 1 144 ? -16.088 4.083 41.077 1.00 46.75 144 GLU A CA 1
ATOM 1140 C C . GLU A 1 144 ? -16.800 5.399 41.425 1.00 46.75 144 GLU A C 1
ATOM 1142 O O . GLU A 1 144 ? -16.603 5.964 42.494 1.00 46.75 144 GLU A O 1
ATOM 1147 N N . VAL A 1 145 ? -17.653 5.899 40.531 1.00 44.28 145 VAL A N 1
ATOM 1148 C CA . VAL A 1 145 ? -18.748 6.789 40.931 1.00 44.28 145 VAL A CA 1
ATOM 1149 C C . VAL A 1 145 ? -19.995 6.397 40.144 1.00 44.28 145 VAL A C 1
ATOM 1151 O O . VAL A 1 145 ? -20.123 6.661 38.954 1.00 44.28 145 VAL A O 1
ATOM 1154 N N . GLY A 1 146 ? -20.945 5.748 40.817 1.00 44.88 146 GLY A N 1
ATOM 1155 C CA . GLY A 1 146 ? -22.308 5.604 40.309 1.00 44.88 146 GLY A CA 1
ATOM 1156 C C . GLY A 1 146 ? -22.642 4.224 39.770 1.00 44.88 146 GLY A C 1
ATOM 1157 O O . GLY A 1 146 ? -23.255 3.454 40.498 1.00 44.88 146 GLY A O 1
ATOM 1158 N N . CYS A 1 147 ? -22.369 3.919 38.500 1.00 40.84 147 CYS A N 1
ATOM 1159 C CA . CYS A 1 147 ? -22.727 2.635 37.873 1.00 40.84 147 CYS A CA 1
ATOM 1160 C C . CYS A 1 147 ? -22.264 2.590 36.402 1.00 40.84 147 CYS A C 1
ATOM 1162 O O . CYS A 1 147 ? -22.942 3.131 35.535 1.00 40.84 147 CYS A O 1
ATOM 1164 N N . GLY A 1 148 ? -21.146 1.922 36.090 1.00 50.59 148 GLY A N 1
ATOM 1165 C CA . GLY A 1 148 ? -20.798 1.596 34.696 1.00 50.59 148 GLY A CA 1
ATOM 1166 C C . GLY A 1 148 ? -19.303 1.478 34.395 1.00 50.59 148 GLY A C 1
ATOM 1167 O O . GLY A 1 148 ? -18.467 1.898 35.191 1.00 50.59 148 GLY A O 1
ATOM 1168 N N . TYR A 1 149 ? -18.986 0.889 33.237 1.00 50.66 149 TYR A N 1
ATOM 1169 C CA . TYR A 1 149 ? -17.656 0.962 32.625 1.00 50.66 149 TYR A CA 1
ATOM 1170 C C . TYR A 1 149 ? -17.551 2.285 31.865 1.00 50.66 149 TYR A C 1
ATOM 1172 O O . TYR A 1 149 ? -18.530 2.702 31.258 1.00 50.66 149 TYR A O 1
ATOM 1180 N N . TRP A 1 150 ? -16.382 2.925 31.865 1.00 60.31 150 TRP A N 1
ATOM 1181 C CA . TRP A 1 150 ? -16.113 4.077 31.006 1.00 60.31 150 TRP A CA 1
ATOM 1182 C C . TRP A 1 150 ? -14.918 3.745 30.117 1.00 60.31 150 TRP A C 1
ATOM 1184 O O . TRP A 1 150 ? -13.760 3.800 30.531 1.00 60.31 150 TRP A O 1
ATOM 1194 N N . PHE A 1 151 ? -15.214 3.343 28.884 1.00 65.56 151 PHE A N 1
ATOM 1195 C CA . PHE A 1 151 ? -14.200 3.198 27.845 1.00 65.56 151 PHE A CA 1
ATOM 1196 C C . PHE A 1 151 ? -14.031 4.550 27.177 1.00 65.56 151 PHE A C 1
ATOM 1198 O O . PHE A 1 151 ? -14.958 5.016 26.519 1.00 65.56 151 PHE A O 1
ATOM 1205 N N . THR A 1 152 ? -12.875 5.180 27.354 1.00 62.72 152 THR A N 1
ATOM 1206 C CA . THR A 1 152 ? -12.587 6.470 26.736 1.00 62.72 152 THR A CA 1
ATOM 1207 C C . THR A 1 152 ? -11.705 6.244 25.527 1.00 62.72 152 THR A C 1
ATOM 1209 O O . THR A 1 152 ? -10.539 5.879 25.660 1.00 62.72 152 THR A O 1
ATOM 1212 N N . VAL A 1 153 ? -12.247 6.460 24.336 1.00 64.81 153 VAL A N 1
ATOM 1213 C CA . VAL A 1 153 ? -11.444 6.473 23.116 1.00 64.81 153 VAL A CA 1
ATOM 1214 C C . VAL A 1 153 ? -11.053 7.911 22.831 1.00 64.81 153 VAL A C 1
ATOM 1216 O O . VAL A 1 153 ? -11.927 8.771 22.707 1.00 64.81 153 VAL A O 1
ATOM 1219 N N . THR A 1 154 ? -9.749 8.172 22.741 1.00 58.72 154 THR A N 1
ATOM 1220 C CA . THR A 1 154 ? -9.237 9.492 22.373 1.00 58.72 154 THR A CA 1
ATOM 1221 C C . THR A 1 154 ? -8.689 9.493 20.965 1.00 58.72 154 THR A C 1
ATOM 1223 O O . THR A 1 154 ? -7.899 8.620 20.613 1.00 58.72 154 THR A O 1
ATOM 1226 N N . GLU A 1 155 ? -9.072 10.488 20.168 1.00 59.69 155 GLU A N 1
ATOM 1227 C CA . GLU A 1 155 ? -8.365 10.777 18.926 1.00 59.69 155 GLU A CA 1
ATOM 1228 C C . GLU A 1 155 ? -7.154 11.651 19.262 1.00 59.69 155 GLU A C 1
ATOM 1230 O O . GLU A 1 155 ? -7.315 12.809 19.649 1.00 59.69 155 GLU A O 1
ATOM 1235 N N . ARG A 1 156 ? -5.941 11.093 19.189 1.00 55.69 156 ARG A N 1
ATOM 1236 C CA . ARG A 1 156 ? -4.664 11.797 19.420 1.00 55.69 156 ARG A CA 1
ATOM 1237 C C . ARG A 1 156 ? -4.638 12.666 20.700 1.00 55.69 156 ARG A C 1
ATOM 1239 O O . ARG A 1 156 ? -3.956 13.686 20.736 1.00 55.69 156 ARG A O 1
ATOM 1246 N N . GLY A 1 157 ? -5.394 12.285 21.736 1.00 50.94 157 GLY A N 1
ATOM 1247 C CA . GLY A 1 157 ? -5.472 12.990 23.021 1.00 50.94 157 GLY A CA 1
ATOM 1248 C C . GLY A 1 157 ? -6.281 14.298 23.049 1.00 50.94 157 GLY A C 1
ATOM 1249 O O . GLY A 1 157 ? -6.195 15.010 24.046 1.00 50.94 157 GLY A O 1
ATOM 1250 N N . VAL A 1 158 ? -7.051 14.639 22.004 1.00 43.28 158 VAL A N 1
ATOM 1251 C CA . VAL A 1 158 ? -7.747 15.947 21.909 1.00 43.28 158 VAL A CA 1
ATOM 1252 C C . VAL A 1 158 ? -9.276 15.883 21.976 1.00 43.28 158 VAL A C 1
ATOM 1254 O O . VAL A 1 158 ? -9.908 16.864 22.364 1.00 43.28 158 VAL A O 1
ATOM 1257 N N . SER A 1 159 ? -9.890 14.745 21.653 1.00 54.19 159 SER A N 1
ATOM 1258 C CA . SER A 1 159 ? -11.340 14.525 21.754 1.00 54.19 159 SER A CA 1
ATOM 1259 C C . SER A 1 159 ? -11.606 13.160 22.378 1.00 54.19 159 SER A C 1
ATOM 1261 O O . SER A 1 159 ? -10.872 12.216 22.100 1.00 54.19 159 SER A O 1
ATOM 1263 N N . HIS A 1 160 ? -12.614 13.053 23.248 1.00 61.25 160 HIS A N 1
ATOM 1264 C CA . HIS A 1 160 ? -12.964 11.805 23.924 1.00 61.25 160 HIS A CA 1
ATOM 1265 C C . HIS A 1 160 ? -14.388 11.368 23.576 1.00 61.25 160 HIS A C 1
ATOM 1267 O O . HIS A 1 160 ? -15.322 12.166 23.626 1.00 61.25 160 HIS A O 1
ATOM 1273 N N . ILE A 1 161 ? -14.551 10.085 23.250 1.00 66.81 161 ILE A N 1
ATOM 1274 C CA . ILE A 1 161 ? -15.852 9.414 23.183 1.00 66.81 161 ILE A CA 1
ATOM 1275 C C . ILE A 1 161 ? -15.875 8.368 24.289 1.00 66.81 161 ILE A C 1
ATOM 1277 O O . ILE A 1 161 ? -14.925 7.599 24.438 1.00 66.81 161 ILE A O 1
ATOM 1281 N N . ALA A 1 162 ? -16.956 8.366 25.060 1.00 68.81 162 ALA A N 1
ATOM 1282 C CA . ALA A 1 162 ? -17.148 7.467 26.181 1.00 68.81 162 ALA A CA 1
ATOM 1283 C C . ALA A 1 162 ? -18.250 6.442 25.902 1.00 68.81 162 ALA A C 1
ATOM 1285 O O . ALA A 1 162 ? -19.313 6.796 25.390 1.00 68.81 162 ALA A O 1
ATOM 1286 N N . PHE A 1 163 ? -18.014 5.197 26.309 1.00 73.00 163 PHE A N 1
ATOM 1287 C CA . PHE A 1 163 ? -18.986 4.103 26.231 1.00 73.00 163 PHE A CA 1
ATOM 1288 C C . PHE A 1 163 ? -19.245 3.527 27.617 1.00 73.00 163 PHE A C 1
ATOM 1290 O O . PHE A 1 163 ? -18.305 3.382 28.400 1.00 73.00 163 PHE A O 1
ATOM 1297 N N . ARG A 1 164 ? -20.506 3.178 27.891 1.00 68.56 164 ARG A N 1
ATOM 1298 C CA . ARG A 1 164 ? -20.988 2.653 29.179 1.00 68.56 164 ARG A CA 1
ATOM 1299 C C . ARG A 1 164 ? -20.823 1.141 29.299 1.00 68.56 164 ARG A C 1
ATOM 1301 O O . ARG A 1 164 ? -20.739 0.603 30.406 1.00 68.56 164 ARG A O 1
ATOM 1308 N N . THR A 1 165 ? -20.820 0.446 28.161 1.00 73.69 165 THR A N 1
ATOM 1309 C CA . THR A 1 165 ? -20.710 -1.015 28.074 1.00 73.69 165 THR A CA 1
ATOM 1310 C C . THR A 1 165 ? -19.667 -1.436 27.041 1.00 73.69 165 THR A C 1
ATOM 1312 O O . THR A 1 165 ? -19.283 -0.662 26.159 1.00 73.69 165 THR A O 1
ATOM 1315 N N . LYS A 1 166 ? -19.194 -2.686 27.144 1.00 76.50 166 LYS A N 1
ATOM 1316 C CA . LYS A 1 166 ? -18.264 -3.263 26.162 1.00 76.50 166 LYS A CA 1
ATOM 1317 C C . LYS A 1 166 ? -18.954 -3.414 24.805 1.00 76.50 166 LYS A C 1
ATOM 1319 O O . LYS A 1 166 ? -18.325 -3.202 23.779 1.00 76.50 166 LYS A O 1
ATOM 1324 N N . GLU A 1 167 ? -20.248 -3.712 24.788 1.00 80.75 167 GLU A N 1
ATOM 1325 C CA . GLU A 1 167 ? -21.053 -3.838 23.573 1.00 80.75 167 GLU A CA 1
ATOM 1326 C C . GLU A 1 167 ? -21.177 -2.504 22.824 1.00 80.75 167 GLU A C 1
ATOM 1328 O O . GLU A 1 167 ? -21.052 -2.481 21.600 1.00 80.75 167 GLU A O 1
ATOM 1333 N N . GLU A 1 168 ? -21.366 -1.389 23.540 1.00 79.50 168 GLU A N 1
ATOM 1334 C CA . GLU A 1 168 ? -21.375 -0.044 22.949 1.00 79.50 168 GLU A CA 1
ATOM 1335 C C . GLU A 1 168 ? -20.023 0.290 22.302 1.00 79.50 168 GLU A C 1
ATOM 1337 O O . GLU A 1 168 ? -19.985 0.743 21.155 1.00 79.50 168 GLU A O 1
ATOM 1342 N N . LEU A 1 169 ? -18.918 -0.007 23.000 1.00 78.94 169 LEU A N 1
ATOM 1343 C CA . LEU A 1 169 ? -17.566 0.139 22.461 1.00 78.94 169 LEU A CA 1
ATOM 1344 C C . LEU A 1 169 ? -17.375 -0.724 21.207 1.00 78.94 169 LEU A C 1
ATOM 1346 O O . LEU A 1 169 ? -16.970 -0.204 20.173 1.00 78.94 169 LEU A O 1
ATOM 1350 N N . LEU A 1 170 ? -17.685 -2.023 21.266 1.00 82.75 170 LEU A N 1
ATOM 1351 C CA . LEU A 1 170 ? -17.508 -2.946 20.139 1.00 82.75 170 LEU A CA 1
ATOM 1352 C C . LEU A 1 170 ? -18.362 -2.547 18.928 1.00 82.75 170 LEU A C 1
ATOM 1354 O O . LEU A 1 170 ? -17.898 -2.631 17.793 1.00 82.75 170 LEU A O 1
ATOM 1358 N N . SER A 1 171 ? -19.589 -2.067 19.149 1.00 82.75 171 SER A N 1
ATOM 1359 C CA . SER A 1 171 ? -20.444 -1.558 18.073 1.00 82.75 171 SER A CA 1
ATOM 1360 C C . SER A 1 171 ? -19.852 -0.306 17.424 1.00 82.75 171 SER A C 1
ATOM 1362 O O . SER A 1 171 ? -19.894 -0.162 16.199 1.00 82.75 171 SER A O 1
ATOM 1364 N N . TRP A 1 172 ? -19.292 0.605 18.224 1.00 82.62 172 TRP A N 1
ATOM 1365 C CA . TRP A 1 172 ? -18.623 1.793 17.703 1.00 82.62 172 TRP A CA 1
ATOM 1366 C C . TRP A 1 172 ? -17.347 1.432 16.943 1.00 82.62 172 TRP A C 1
ATOM 1368 O O . TRP A 1 172 ? -17.176 1.893 15.815 1.00 82.62 172 TRP A O 1
ATOM 1378 N N . LEU A 1 173 ? -16.509 0.557 17.504 1.00 77.31 173 LEU A N 1
ATOM 1379 C CA . LEU A 1 173 ? -15.299 0.044 16.862 1.00 77.31 173 LEU A CA 1
ATOM 1380 C C . LEU A 1 173 ? -15.636 -0.569 15.499 1.00 77.31 173 LEU A C 1
ATOM 1382 O O . LEU A 1 173 ? -15.088 -0.145 14.486 1.00 77.31 173 LEU A O 1
ATOM 1386 N N . LYS A 1 174 ? -16.656 -1.433 15.433 1.00 81.56 174 LYS A N 1
ATOM 1387 C CA . LYS A 1 174 ? -17.156 -2.001 14.174 1.00 81.56 174 LYS A CA 1
ATOM 1388 C C . LYS A 1 174 ? -17.598 -0.928 13.175 1.00 81.56 174 LYS A C 1
ATOM 1390 O O . LYS A 1 174 ? -17.268 -1.013 11.996 1.00 81.56 174 LYS A O 1
ATOM 1395 N N . SER A 1 175 ? -18.303 0.113 13.626 1.00 74.94 175 SER A N 1
ATOM 1396 C CA . SER A 1 175 ? -18.713 1.228 12.751 1.00 74.94 175 SER A CA 1
ATOM 1397 C C . SER A 1 175 ? -17.530 2.015 12.175 1.00 74.94 175 SER A C 1
ATOM 1399 O O . SER A 1 175 ? -17.659 2.664 11.137 1.00 74.94 175 SER A O 1
ATOM 1401 N N . LYS A 1 176 ? -16.378 1.954 12.850 1.00 67.75 176 LYS A N 1
ATOM 1402 C CA . LYS A 1 176 ? -15.120 2.586 12.452 1.00 67.75 176 LYS A CA 1
ATOM 1403 C C . LYS A 1 176 ? -14.143 1.626 11.781 1.00 67.75 176 LYS A C 1
ATOM 1405 O O . LYS A 1 176 ? -13.069 2.081 11.405 1.00 67.75 176 LYS A O 1
ATOM 1410 N N . ARG A 1 177 ? -14.525 0.354 11.587 1.00 70.50 177 ARG A N 1
ATOM 1411 C CA . ARG A 1 177 ? -13.632 -0.721 11.125 1.00 70.50 177 ARG A CA 1
ATOM 1412 C C . ARG A 1 177 ? -12.393 -0.809 12.014 1.00 70.50 177 ARG A C 1
ATOM 1414 O O . ARG A 1 177 ? -11.265 -0.693 11.555 1.00 70.50 177 ARG A O 1
ATOM 1421 N N . LEU A 1 178 ? -12.625 -0.904 13.319 1.00 70.62 178 LEU A N 1
ATOM 1422 C CA . LEU A 1 178 ? -11.598 -1.034 14.343 1.00 70.62 178 LEU A CA 1
ATOM 1423 C C . LEU A 1 178 ? -11.863 -2.274 15.201 1.00 70.62 178 LEU A C 1
ATOM 1425 O O . LEU A 1 178 ? -13.009 -2.697 15.360 1.00 70.62 178 LEU A O 1
ATOM 1429 N N . GLU A 1 179 ? -10.810 -2.794 15.819 1.00 73.19 179 GLU A N 1
ATOM 1430 C CA . GLU A 1 179 ? -10.845 -3.847 16.829 1.00 73.19 179 GLU A CA 1
ATOM 1431 C C . GLU A 1 179 ? -9.863 -3.573 17.980 1.00 73.19 179 GLU A C 1
ATOM 1433 O O . GLU A 1 179 ? -9.013 -2.677 17.926 1.00 73.19 179 GLU A O 1
ATOM 1438 N N . LEU A 1 180 ? -10.019 -4.328 19.068 1.00 76.00 180 LEU A N 1
ATOM 1439 C CA . LEU A 1 180 ? -9.124 -4.270 20.222 1.00 76.00 180 LEU A CA 1
ATOM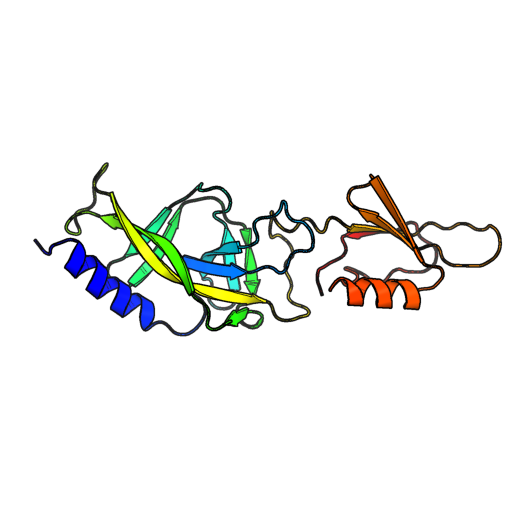 1440 C C . LEU A 1 180 ? -7.851 -5.074 19.923 1.00 76.00 180 LEU A C 1
ATOM 1442 O O . LEU A 1 180 ? -7.952 -6.238 19.549 1.00 76.00 180 LEU A O 1
ATOM 1446 N N . ALA A 1 181 ? -6.668 -4.495 20.155 1.00 66.31 181 ALA A N 1
ATOM 1447 C CA . ALA A 1 181 ? -5.399 -5.229 20.061 1.00 66.31 181 ALA A CA 1
ATOM 1448 C C . ALA A 1 181 ? -5.291 -6.349 21.109 1.00 66.31 181 ALA A C 1
ATOM 1450 O O . ALA A 1 181 ? -4.652 -7.374 20.888 1.00 66.31 181 ALA A O 1
ATOM 1451 N N . GLN A 1 182 ? -5.925 -6.145 22.260 1.00 70.12 182 GLN A N 1
ATOM 1452 C CA . GLN A 1 182 ? -6.016 -7.102 23.353 1.00 70.12 182 GLN A CA 1
ATOM 1453 C C . GLN A 1 182 ? -7.337 -6.915 24.099 1.00 70.12 182 GLN A C 1
ATOM 1455 O O . GLN A 1 182 ? -7.870 -5.801 24.172 1.00 70.12 182 GLN A O 1
ATOM 1460 N N . ASP A 1 183 ? -7.869 -7.991 24.682 1.00 73.25 183 ASP A N 1
ATOM 1461 C CA . ASP A 1 183 ? -9.099 -7.863 25.460 1.00 73.25 183 ASP A CA 1
ATOM 1462 C C . ASP A 1 183 ? -8.878 -6.951 26.676 1.00 73.25 183 ASP A C 1
ATOM 1464 O O . ASP A 1 183 ? -7.819 -6.955 27.306 1.00 73.25 183 ASP A O 1
ATOM 1468 N N . VAL A 1 184 ? -9.885 -6.144 26.998 1.00 69.00 184 VAL A N 1
ATOM 1469 C CA . VAL A 1 184 ? -9.827 -5.234 28.140 1.00 69.00 184 VAL A CA 1
ATOM 1470 C C . VAL A 1 184 ? -10.261 -6.002 29.380 1.00 69.00 184 VAL A C 1
ATOM 1472 O O . VAL A 1 184 ? -11.450 -6.257 29.589 1.00 69.00 184 VAL A O 1
ATOM 1475 N N . THR A 1 185 ? -9.295 -6.389 30.208 1.00 60.12 185 THR A N 1
ATOM 1476 C CA . THR A 1 185 ? -9.552 -7.056 31.483 1.00 60.12 185 THR A CA 1
ATOM 1477 C C . THR A 1 185 ? -10.088 -6.082 32.527 1.00 60.12 185 THR A C 1
ATOM 1479 O O . THR A 1 185 ? -9.675 -4.929 32.651 1.00 60.12 185 THR A O 1
ATOM 1482 N N . LYS A 1 186 ? -11.052 -6.562 33.313 1.00 52.03 186 LYS A N 1
ATOM 1483 C CA . LYS A 1 186 ? -11.676 -5.796 34.390 1.00 52.03 186 LYS A CA 1
ATOM 1484 C C . LYS A 1 186 ? -10.657 -5.527 35.504 1.00 52.03 186 LYS A C 1
ATOM 1486 O O . LYS A 1 186 ? -10.141 -6.474 36.087 1.00 52.03 186 LYS A O 1
ATOM 1491 N N . GLY A 1 187 ? -10.468 -4.257 35.867 1.00 50.00 187 GLY A N 1
ATOM 1492 C CA . GLY A 1 187 ? -9.764 -3.864 37.096 1.00 50.00 187 GLY A CA 1
ATOM 1493 C C . GLY A 1 187 ? -8.417 -3.165 36.916 1.00 50.00 187 GLY A C 1
ATOM 1494 O O . GLY A 1 187 ? -7.865 -2.723 37.919 1.00 50.00 187 GLY A O 1
ATOM 1495 N N . GLU A 1 188 ? -7.922 -2.995 35.690 1.00 50.47 188 GLU A N 1
ATOM 1496 C CA . GLU A 1 188 ? -6.653 -2.307 35.427 1.00 50.47 188 GLU A CA 1
ATOM 1497 C C . GLU A 1 188 ? -6.847 -1.092 34.517 1.00 50.47 188 GLU A C 1
ATOM 1499 O O . GLU A 1 188 ? -7.695 -1.086 33.623 1.00 50.47 188 GLU A O 1
ATOM 1504 N N . PHE A 1 189 ? -6.051 -0.047 34.752 1.00 54.22 189 PHE A N 1
ATOM 1505 C CA . PHE A 1 189 ? -5.893 1.032 33.785 1.00 54.22 189 PHE A CA 1
ATOM 1506 C C . PHE A 1 189 ? -5.153 0.456 32.580 1.00 54.22 189 PHE A C 1
ATOM 1508 O O . PHE A 1 189 ? -3.965 0.148 32.675 1.00 54.22 189 PHE A O 1
ATOM 1515 N N . CYS A 1 190 ? -5.850 0.290 31.458 1.00 61.03 190 CYS A N 1
ATOM 1516 C CA . CYS A 1 190 ? -5.223 -0.136 30.216 1.00 61.03 190 CYS A CA 1
ATOM 1517 C C . CYS A 1 190 ? -5.243 1.008 29.204 1.00 61.03 190 CYS A C 1
ATOM 1519 O O . CYS A 1 190 ? -6.291 1.593 28.917 1.00 61.03 190 CYS A O 1
ATOM 1521 N N . SER A 1 191 ? -4.074 1.291 28.640 1.00 61.31 191 SER A N 1
ATOM 1522 C CA . SER A 1 191 ? -3.938 2.063 27.414 1.00 61.31 191 SER A CA 1
ATOM 1523 C C . SER A 1 191 ? -3.532 1.104 26.307 1.00 61.31 191 SER A C 1
ATOM 1525 O O . SER A 1 191 ? -2.501 0.443 26.431 1.00 61.31 191 SER A O 1
ATOM 1527 N N . GLN A 1 192 ? -4.314 1.028 25.237 1.00 62.88 192 GLN A N 1
ATOM 1528 C CA . GLN A 1 192 ? -3.933 0.248 24.062 1.00 62.88 192 GLN A CA 1
ATOM 1529 C C . GLN A 1 192 ? -4.210 1.010 22.771 1.00 62.88 192 GLN A C 1
ATOM 1531 O O . GLN A 1 192 ? -5.124 1.838 22.691 1.00 62.88 192 GLN A O 1
ATOM 1536 N N . HIS A 1 193 ? -3.405 0.703 21.760 1.00 62.69 193 HIS A N 1
ATOM 1537 C CA . HIS A 1 193 ? -3.716 1.069 20.389 1.00 62.69 193 HIS A CA 1
ATOM 1538 C C . HIS A 1 193 ? -4.875 0.199 19.909 1.00 62.69 193 HIS A C 1
ATOM 1540 O O . HIS A 1 193 ? -4.905 -1.003 20.169 1.00 62.69 193 HIS A O 1
ATOM 1546 N N . LEU A 1 194 ? -5.838 0.815 19.234 1.00 66.62 194 LEU A N 1
ATOM 1547 C CA . LEU A 1 194 ? -6.853 0.074 18.496 1.00 66.62 194 LEU A CA 1
ATOM 1548 C C . LEU A 1 194 ? -6.269 -0.334 17.143 1.00 66.62 194 LEU A C 1
ATOM 1550 O O . LEU A 1 194 ? -5.462 0.402 16.572 1.00 66.62 194 LEU A O 1
ATOM 1554 N N . MET A 1 195 ? -6.669 -1.490 16.633 1.00 57.19 195 MET A N 1
ATOM 1555 C CA . MET A 1 195 ? -6.258 -1.966 15.312 1.00 57.19 195 MET A CA 1
ATOM 1556 C C . MET A 1 195 ? -7.391 -1.710 14.329 1.00 57.19 195 MET A C 1
ATOM 1558 O O . MET A 1 195 ? -8.541 -1.591 14.744 1.00 57.19 195 MET A O 1
ATOM 1562 N N . TYR A 1 196 ? -7.084 -1.585 13.043 1.00 56.31 196 TYR A N 1
ATOM 1563 C CA . TYR A 1 196 ? -8.141 -1.611 12.039 1.00 56.31 196 TYR A CA 1
ATOM 1564 C C . TYR A 1 196 ? -8.664 -3.043 11.925 1.00 56.31 196 TYR A C 1
ATOM 1566 O O . TYR A 1 196 ? -7.867 -3.968 11.797 1.00 56.31 196 TYR A O 1
ATOM 1574 N N . ALA A 1 197 ? -9.985 -3.180 12.028 1.00 56.09 197 ALA A N 1
ATOM 1575 C CA . ALA A 1 197 ? -10.704 -4.398 11.693 1.00 56.09 197 ALA A CA 1
ATOM 1576 C C . ALA A 1 197 ? -10.871 -4.471 10.183 1.00 56.09 197 ALA A C 1
ATOM 1578 O O . ALA A 1 197 ? -11.138 -3.438 9.527 1.00 56.09 197 ALA A O 1
#

Foldseek 3Di:
DDAVVVQCVQLQVLLVPDPAAAFQAKEQEDDPDPPFPRIWTFAADPPQWTKTDDPPVAWAWERDSRNHTHIDGDIWDTWGSVFKDFPVDWDWTKHWYAGVNDDDPPRIDIDTDTHTYIYGHQPTDPPRPPRPQLQWKWWWDDDPDDAFTWTWIDRVNPDTDTDRDPVRVVVVCVVVQWAFPDDDDPDDTDIDGIHGD

Radius of gyration: 21.76 Å; chains: 1; bounding box: 48×31×70 Å